Protein AF-A0A6J8B3C9-F1 (afdb_monomer_lite)

Radius of gyration: 23.81 Å; chains: 1; bounding box: 56×45×66 Å

Sequence (214 aa):
MGSLHLEITQFKLSAMRIQDMKTKLQYLLTSFDKENAKAQLKSTANQDLHNGSFGPKQIGNFEYFDQGNQKFLSTKLATFYVHLPTDSQAGPSTYTVPYVDPFSGVGLITSLCRRVQVSIGFHGVMCTDVKISKLLIEIEYLSEDEFTYAFMIDGTGRALMHPFLPNAAFVKSTEDPVLVAIGVFEREDNAKSFIDSMKRLSAVQFSFLLHCSS

pLDDT: mean 70.8, std 17.07, range [24.75, 91.31]

Structure (mmCIF, N/CA/C/O backbone):
data_AF-A0A6J8B3C9-F1
#
_entry.id   AF-A0A6J8B3C9-F1
#
loop_
_atom_site.group_PDB
_atom_site.id
_atom_site.type_symbol
_atom_site.label_atom_id
_atom_site.label_alt_id
_atom_site.label_comp_id
_atom_site.label_asym_id
_atom_site.label_entity_id
_atom_site.label_seq_id
_atom_site.pdbx_PDB_ins_code
_atom_site.Cartn_x
_atom_site.Cartn_y
_atom_site.Cartn_z
_atom_site.occupancy
_atom_site.B_iso_or_equiv
_atom_site.auth_seq_id
_atom_site.auth_comp_id
_atom_site.auth_asym_id
_atom_site.auth_atom_id
_atom_site.pdbx_PDB_model_num
ATOM 1 N N . MET A 1 1 ? -3.876 22.970 -29.237 1.00 33.03 1 MET A N 1
ATOM 2 C CA . MET A 1 1 ? -4.336 21.737 -28.562 1.00 33.03 1 MET A CA 1
ATOM 3 C C . MET A 1 1 ? -3.117 21.079 -27.940 1.00 33.03 1 MET A C 1
ATOM 5 O O . MET A 1 1 ? -2.266 20.592 -28.671 1.00 33.03 1 MET A O 1
ATOM 9 N N . GLY A 1 2 ? -2.952 21.235 -26.625 1.00 29.94 2 GLY A N 1
ATOM 10 C CA . GLY A 1 2 ? -1.761 20.804 -25.890 1.00 29.94 2 GLY A CA 1
ATOM 11 C C . GLY A 1 2 ? -1.799 19.312 -25.573 1.00 29.94 2 GLY A C 1
ATOM 12 O O . GLY A 1 2 ? -2.818 18.808 -25.111 1.00 29.94 2 GLY A O 1
ATOM 13 N N . SER A 1 3 ? -0.689 18.623 -25.834 1.00 25.00 3 SER A N 1
ATOM 14 C CA . SER A 1 3 ? -0.479 17.219 -25.479 1.00 25.00 3 SER A CA 1
ATOM 15 C C . SER A 1 3 ? 0.197 17.151 -24.112 1.00 25.00 3 SER A C 1
ATOM 17 O O . SER A 1 3 ? 1.303 17.661 -23.947 1.00 25.00 3 SER A O 1
ATOM 19 N N . LEU A 1 4 ? -0.459 16.518 -23.139 1.00 24.75 4 LEU A N 1
ATOM 20 C CA . LEU A 1 4 ? 0.134 16.169 -21.848 1.00 24.75 4 LEU A CA 1
ATOM 21 C C . LEU A 1 4 ? 1.216 15.099 -22.064 1.00 24.75 4 LEU A C 1
ATOM 23 O O . LEU A 1 4 ? 0.926 13.996 -22.524 1.00 24.75 4 LEU A O 1
ATOM 27 N N . HIS A 1 5 ? 2.467 15.440 -21.756 1.00 27.72 5 HIS A N 1
ATOM 28 C CA . HIS A 1 5 ? 3.574 14.494 -21.625 1.00 27.72 5 HIS A CA 1
ATOM 29 C C . HIS A 1 5 ? 3.741 14.186 -20.137 1.00 27.72 5 HIS A C 1
ATOM 31 O O . HIS A 1 5 ? 4.124 15.057 -19.359 1.00 27.72 5 HIS A O 1
ATOM 37 N N . LEU A 1 6 ? 3.389 12.962 -19.741 1.00 26.44 6 LEU A N 1
ATOM 38 C CA . LEU A 1 6 ? 3.631 12.446 -18.400 1.00 26.44 6 LEU A CA 1
ATOM 39 C C . LEU A 1 6 ? 4.894 11.580 -18.468 1.00 26.44 6 LEU A C 1
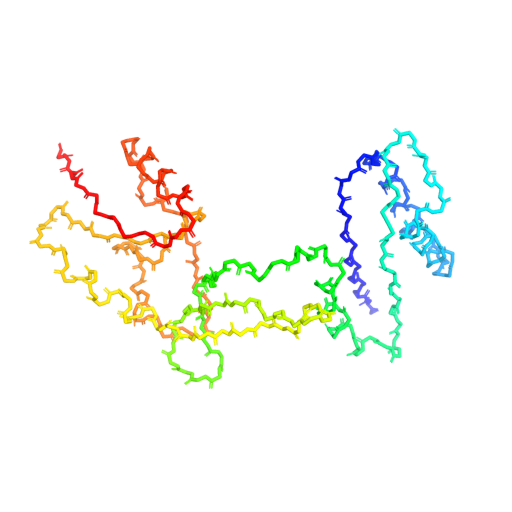ATOM 41 O O . LEU A 1 6 ? 4.860 10.470 -18.996 1.00 26.44 6 LEU A O 1
ATOM 45 N N . GLU A 1 7 ? 6.014 12.112 -17.988 1.00 30.02 7 GLU A N 1
ATOM 46 C CA . GLU A 1 7 ? 7.305 11.422 -17.942 1.00 30.02 7 GLU A CA 1
ATOM 47 C C . GLU A 1 7 ? 7.548 10.976 -16.491 1.00 30.02 7 GLU A C 1
ATOM 49 O O . GLU A 1 7 ? 7.826 11.791 -15.611 1.00 30.02 7 GLU A O 1
ATOM 54 N N . ILE A 1 8 ? 7.350 9.685 -16.203 1.00 30.16 8 ILE A N 1
ATOM 55 C CA . ILE A 1 8 ? 7.613 9.116 -14.874 1.00 30.16 8 ILE A CA 1
ATOM 56 C C . ILE A 1 8 ? 9.029 8.542 -14.883 1.00 30.16 8 ILE A C 1
ATOM 58 O O . ILE A 1 8 ? 9.256 7.416 -15.319 1.00 30.16 8 ILE A O 1
ATOM 62 N N . THR A 1 9 ? 9.975 9.320 -14.363 1.00 32.44 9 THR A N 1
ATOM 63 C CA . THR A 1 9 ? 11.358 8.893 -14.127 1.00 32.44 9 THR A CA 1
ATOM 64 C C . THR A 1 9 ? 11.554 8.724 -12.623 1.00 32.44 9 THR A C 1
ATOM 66 O O . THR A 1 9 ? 11.581 9.710 -11.890 1.00 32.44 9 THR A O 1
ATOM 69 N N . GLN A 1 10 ? 11.674 7.487 -12.132 1.00 41.91 10 GLN A N 1
ATOM 70 C CA . GLN A 1 10 ? 11.993 7.218 -10.724 1.00 41.91 10 GLN A CA 1
ATOM 71 C C . GLN A 1 10 ? 13.436 6.724 -10.593 1.00 41.91 10 GLN A C 1
ATOM 73 O O . GLN A 1 10 ? 13.801 5.641 -11.047 1.00 41.91 10 GLN A O 1
ATOM 78 N N . PHE A 1 11 ? 14.247 7.575 -9.965 1.00 34.91 11 PHE A N 1
ATOM 79 C CA . PHE A 1 11 ? 15.638 7.355 -9.593 1.00 34.91 11 PHE A CA 1
ATOM 80 C C . PHE A 1 11 ? 15.712 6.658 -8.231 1.00 34.91 11 PHE A C 1
ATOM 82 O O . PHE A 1 11 ? 15.167 7.151 -7.245 1.00 34.91 11 PHE A O 1
ATOM 89 N N . LYS A 1 12 ? 16.470 5.562 -8.138 1.00 34.47 12 LYS A N 1
ATOM 90 C CA . LYS A 1 12 ? 16.932 5.047 -6.846 1.00 34.47 12 LYS A CA 1
ATOM 91 C C . LYS A 1 12 ? 18.143 5.886 -6.428 1.00 34.47 12 LYS A C 1
ATOM 93 O O . LYS A 1 12 ? 19.197 5.829 -7.057 1.00 34.47 12 LYS A O 1
ATOM 98 N N . LEU A 1 13 ? 17.962 6.739 -5.420 1.00 34.19 13 LEU A N 1
ATOM 99 C CA . LEU A 1 13 ? 19.006 7.613 -4.886 1.00 34.19 13 LEU A CA 1
ATOM 100 C C . LEU A 1 13 ? 20.097 6.784 -4.195 1.00 34.19 13 LEU A C 1
ATOM 102 O O . LEU A 1 13 ? 19.985 6.423 -3.028 1.00 34.19 13 LEU A O 1
ATOM 106 N N . SER A 1 14 ? 21.192 6.557 -4.911 1.00 34.94 14 SER A N 1
ATOM 107 C CA . SER A 1 14 ? 22.514 6.369 -4.319 1.00 34.94 14 SER A CA 1
ATOM 108 C C . SER A 1 14 ? 23.501 7.315 -5.010 1.00 34.94 14 SER A C 1
ATOM 110 O O . SER A 1 14 ? 23.864 7.126 -6.164 1.00 34.94 14 SER A O 1
ATOM 112 N N . ALA A 1 15 ? 23.853 8.381 -4.285 1.00 39.28 15 ALA A N 1
ATOM 113 C CA . ALA A 1 15 ? 25.030 9.243 -4.443 1.00 39.28 15 ALA A CA 1
ATOM 114 C C . ALA A 1 15 ? 25.350 9.894 -5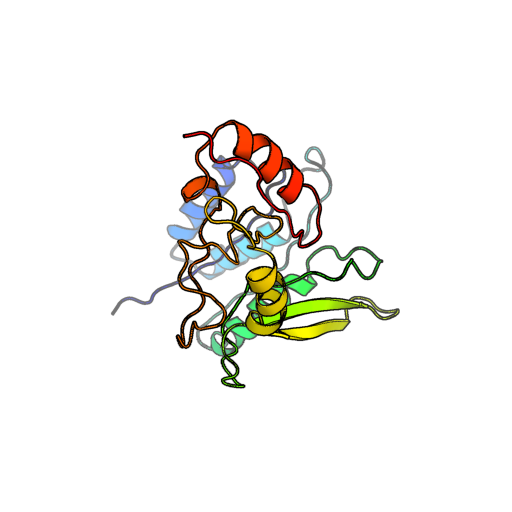.812 1.00 39.28 15 ALA A C 1
ATOM 116 O O . ALA A 1 15 ? 26.495 10.276 -6.037 1.00 39.28 15 ALA A O 1
ATOM 117 N N . MET A 1 16 ? 24.369 10.151 -6.684 1.00 40.94 16 MET A N 1
ATOM 118 C CA . MET A 1 16 ? 24.518 11.174 -7.736 1.00 40.94 16 MET A CA 1
ATOM 119 C C . MET A 1 16 ? 23.950 12.506 -7.230 1.00 40.94 16 MET A C 1
ATOM 121 O O . MET A 1 16 ? 22.795 12.564 -6.803 1.00 40.94 16 MET A O 1
ATOM 125 N N . ARG A 1 17 ? 24.765 13.575 -7.235 1.00 49.38 17 ARG A N 1
ATOM 126 C CA . ARG A 1 17 ? 24.380 14.921 -6.768 1.00 49.38 17 ARG A CA 1
ATOM 127 C C . ARG A 1 17 ? 23.041 15.325 -7.389 1.00 49.38 17 ARG A C 1
ATOM 129 O O . ARG A 1 17 ? 22.925 15.452 -8.604 1.00 49.38 17 ARG A O 1
ATOM 136 N N . ILE A 1 18 ? 22.061 15.612 -6.535 1.00 48.28 18 ILE A N 1
ATOM 137 C CA . ILE A 1 18 ? 20.728 16.134 -6.889 1.00 48.28 18 ILE A CA 1
ATOM 138 C C . ILE A 1 18 ? 20.825 17.333 -7.860 1.00 48.28 18 ILE A C 1
ATOM 140 O O . ILE A 1 18 ? 19.969 17.508 -8.726 1.00 48.28 18 ILE A O 1
ATOM 144 N N . GLN A 1 19 ? 21.917 18.101 -7.790 1.00 47.06 19 GLN A N 1
ATOM 145 C CA . GLN A 1 19 ? 22.203 19.236 -8.669 1.00 47.06 19 GLN A CA 1
ATOM 146 C C . GLN A 1 19 ? 22.536 18.851 -10.126 1.00 47.06 19 GLN A C 1
ATOM 148 O O . GLN A 1 19 ? 22.101 19.543 -11.047 1.00 47.06 19 GLN A O 1
ATOM 153 N N . ASP A 1 20 ? 23.234 17.734 -10.358 1.00 55.12 20 ASP A N 1
ATOM 154 C CA . ASP A 1 20 ? 23.547 17.247 -11.714 1.00 55.12 20 ASP A CA 1
ATOM 155 C C . ASP A 1 20 ? 22.309 16.653 -12.385 1.00 55.12 20 ASP A C 1
ATOM 157 O O . ASP A 1 20 ? 22.086 16.851 -13.579 1.00 55.12 20 ASP A O 1
ATOM 161 N N . MET A 1 21 ? 21.458 15.981 -11.602 1.00 56.28 21 MET A N 1
ATOM 162 C CA . MET A 1 21 ? 20.148 15.518 -12.063 1.00 56.28 21 MET A CA 1
ATOM 163 C C . MET A 1 21 ? 19.262 16.693 -12.468 1.00 56.28 21 MET A C 1
ATOM 165 O O . MET A 1 21 ? 18.698 16.676 -13.557 1.00 56.28 21 MET A O 1
ATOM 169 N N . LYS A 1 22 ? 19.185 17.738 -11.633 1.00 51.44 22 LYS A N 1
ATOM 170 C CA . LYS A 1 22 ? 18.382 18.935 -11.909 1.00 51.44 22 LYS A CA 1
ATOM 171 C C . LYS A 1 22 ? 18.844 19.645 -13.182 1.00 51.44 22 LYS A C 1
ATOM 173 O O . LYS A 1 22 ? 18.014 20.029 -13.995 1.00 51.44 22 LYS A O 1
ATOM 178 N N . THR A 1 23 ? 20.154 19.747 -13.395 1.00 56.75 23 THR A N 1
ATOM 179 C CA . THR A 1 23 ? 20.733 20.392 -14.585 1.00 56.75 23 THR A CA 1
ATOM 180 C C . THR A 1 23 ? 20.515 19.559 -15.854 1.00 56.75 23 THR A C 1
ATOM 182 O O . THR A 1 23 ? 20.163 20.112 -16.894 1.00 56.75 23 THR A O 1
ATOM 185 N N . LYS A 1 24 ? 20.634 18.224 -15.772 1.00 59.53 24 LYS A N 1
ATOM 186 C CA . LYS A 1 24 ? 20.325 17.317 -16.892 1.00 59.53 24 LYS A CA 1
ATOM 187 C C . LYS A 1 24 ? 18.833 17.282 -17.229 1.00 59.53 24 LYS A C 1
ATOM 189 O O . LYS A 1 24 ? 18.494 17.351 -18.403 1.00 59.53 24 LYS A O 1
ATOM 194 N N . LEU A 1 25 ? 17.945 17.251 -16.233 1.00 58.16 25 LEU A N 1
ATOM 195 C CA . LEU A 1 25 ? 16.495 17.368 -16.444 1.00 58.16 25 LEU A CA 1
ATOM 196 C C . LEU A 1 25 ? 16.129 18.715 -17.077 1.00 58.16 25 LEU A C 1
ATOM 198 O O . LEU A 1 25 ? 15.346 18.749 -18.018 1.00 58.16 25 LEU A O 1
ATOM 202 N N . GLN A 1 26 ? 16.746 19.814 -16.633 1.00 56.16 26 GLN A N 1
ATOM 203 C CA . GLN A 1 26 ? 16.534 21.133 -17.233 1.00 56.16 26 GLN A CA 1
ATOM 204 C C . GLN A 1 26 ? 16.991 21.176 -18.707 1.00 56.16 26 GLN A C 1
ATOM 206 O O . GLN A 1 26 ? 16.314 21.779 -19.537 1.00 56.16 26 GLN A O 1
ATOM 211 N N . TYR A 1 27 ? 18.103 20.513 -19.053 1.00 54.56 27 TYR A N 1
ATOM 212 C CA . TYR A 1 27 ? 18.607 20.395 -20.432 1.00 54.56 27 TYR A CA 1
ATOM 213 C C . TYR A 1 27 ? 17.702 19.520 -21.323 1.00 54.56 27 TYR A C 1
ATOM 215 O O . TYR A 1 27 ? 17.417 19.862 -22.471 1.00 54.56 27 TYR A O 1
ATOM 223 N N . LEU A 1 28 ? 17.180 18.419 -20.779 1.00 54.62 28 LEU A N 1
ATOM 224 C CA . LEU A 1 28 ? 16.224 17.545 -21.467 1.00 54.62 28 LEU A CA 1
ATOM 225 C C . LEU A 1 28 ? 14.880 18.246 -21.723 1.00 54.62 28 LEU A C 1
ATOM 227 O O . LEU A 1 28 ? 14.304 18.084 -22.791 1.00 54.62 28 LEU A O 1
ATOM 231 N N . LEU A 1 29 ? 14.426 19.095 -20.796 1.00 54.78 29 LEU A N 1
ATOM 232 C CA . LEU A 1 29 ? 13.204 19.898 -20.947 1.00 54.78 29 LEU A CA 1
ATOM 233 C C . LEU A 1 29 ? 13.345 21.061 -21.946 1.00 54.78 29 LEU A C 1
ATOM 235 O O . LEU A 1 29 ? 12.338 21.596 -22.403 1.00 54.78 29 LEU A O 1
ATOM 239 N N . THR A 1 30 ? 14.575 21.478 -22.267 1.00 55.59 30 THR A N 1
ATOM 240 C CA . THR A 1 30 ? 14.868 22.638 -23.135 1.00 55.59 30 THR A CA 1
ATOM 241 C C . THR A 1 30 ? 15.387 22.266 -24.524 1.00 55.59 30 THR A C 1
ATOM 243 O O . THR A 1 30 ? 15.429 23.125 -25.406 1.00 55.59 30 THR A O 1
ATOM 246 N N . SER A 1 31 ? 15.744 21.002 -24.761 1.00 51.41 31 SER A N 1
ATOM 247 C CA . SER A 1 31 ? 16.182 20.534 -26.075 1.00 51.41 31 SER A CA 1
ATOM 248 C C . SER A 1 31 ? 14.989 20.067 -26.916 1.00 51.41 31 SER A C 1
ATOM 250 O O . SER A 1 31 ? 14.290 19.114 -26.594 1.00 51.41 31 SER A O 1
ATOM 252 N N . PHE A 1 32 ? 14.770 20.731 -28.053 1.00 54.81 32 PHE A N 1
ATOM 253 C CA . PHE A 1 32 ? 13.785 20.355 -29.080 1.00 54.81 32 PHE A CA 1
ATOM 254 C C . PHE A 1 32 ? 14.123 19.038 -29.815 1.00 54.81 32 PHE A C 1
ATOM 256 O O . PHE A 1 32 ? 13.452 18.681 -30.783 1.00 54.81 32 PHE A O 1
ATOM 263 N N . ASP A 1 33 ? 15.149 18.309 -29.372 1.00 70.00 33 ASP A N 1
ATOM 264 C CA . ASP A 1 33 ? 15.666 17.117 -30.031 1.00 70.00 33 ASP A CA 1
ATOM 265 C C . ASP A 1 33 ? 15.400 15.863 -29.190 1.00 70.00 33 ASP A C 1
ATOM 267 O O . ASP A 1 33 ? 16.174 15.465 -28.313 1.00 70.00 33 ASP A O 1
ATOM 271 N N . LYS A 1 34 ? 14.259 15.237 -29.485 1.00 68.44 34 LYS A N 1
ATOM 272 C CA . LYS A 1 34 ? 13.787 14.016 -28.825 1.00 68.44 34 LYS A CA 1
ATOM 273 C C . LYS A 1 34 ? 14.772 12.850 -28.953 1.00 68.44 34 LYS A C 1
ATOM 275 O O . LYS A 1 34 ? 14.823 12.016 -28.050 1.00 68.44 34 LYS A O 1
ATOM 280 N N . GLU A 1 35 ? 15.556 12.784 -30.029 1.00 78.06 35 GLU A N 1
ATOM 281 C CA . GLU A 1 35 ? 16.509 11.689 -30.242 1.00 78.06 35 GLU A CA 1
ATOM 282 C C . GLU A 1 35 ? 17.748 11.851 -29.360 1.00 78.06 35 GLU A C 1
ATOM 284 O O . GLU A 1 35 ? 18.198 10.886 -28.735 1.00 78.06 35 GLU A O 1
ATOM 289 N N . ASN A 1 36 ? 18.240 13.082 -29.205 1.00 81.00 36 ASN A N 1
ATOM 290 C CA . ASN A 1 36 ? 19.319 13.374 -28.264 1.00 81.00 36 ASN A CA 1
ATOM 291 C C . ASN A 1 36 ? 18.891 13.134 -26.809 1.00 81.00 36 ASN A C 1
ATOM 293 O O . ASN A 1 36 ? 19.634 12.514 -26.043 1.00 81.00 36 ASN A O 1
ATOM 297 N N . ALA A 1 37 ? 17.673 13.536 -26.437 1.00 79.38 37 ALA A N 1
ATOM 298 C CA . ALA A 1 37 ? 17.125 13.268 -25.108 1.00 79.38 37 ALA A CA 1
ATOM 299 C C . ALA A 1 37 ? 17.022 11.760 -24.817 1.00 79.38 37 ALA A C 1
ATOM 301 O O . ALA A 1 37 ? 17.480 11.275 -23.778 1.00 79.38 37 ALA A O 1
ATOM 302 N N . LYS A 1 38 ? 16.503 10.989 -25.777 1.00 84.00 38 LYS A N 1
ATOM 303 C CA . LYS A 1 38 ? 16.411 9.525 -25.706 1.00 84.00 38 LYS A CA 1
ATOM 304 C C . LYS A 1 38 ? 17.781 8.866 -25.541 1.00 84.00 38 LYS A C 1
ATOM 306 O O . LYS A 1 38 ? 17.939 7.982 -24.697 1.00 84.00 38 LYS A O 1
ATOM 311 N N . ALA A 1 39 ? 18.781 9.300 -26.308 1.00 86.31 39 ALA A N 1
ATOM 312 C CA . ALA A 1 39 ? 20.144 8.785 -26.202 1.00 86.31 39 ALA A CA 1
ATOM 313 C C . ALA A 1 39 ? 20.759 9.067 -24.819 1.00 86.31 39 ALA A C 1
ATOM 315 O O . ALA A 1 39 ? 21.360 8.176 -24.212 1.00 86.31 39 ALA A O 1
ATOM 316 N N . GLN A 1 40 ? 20.553 10.272 -24.282 1.00 85.50 40 GLN A N 1
ATOM 317 C CA . GLN A 1 40 ? 21.042 10.656 -22.956 1.00 85.50 40 GLN A CA 1
ATOM 318 C C . GLN A 1 40 ? 20.378 9.863 -21.825 1.00 85.50 40 GLN A C 1
ATOM 320 O O . GLN A 1 40 ? 21.067 9.416 -20.904 1.00 85.50 40 GLN A O 1
ATOM 325 N N . LEU A 1 41 ? 19.062 9.648 -21.888 1.00 85.50 41 LEU A N 1
ATOM 326 C CA . LEU A 1 41 ? 18.334 8.852 -20.896 1.00 85.50 41 LEU A CA 1
ATOM 327 C C . LEU A 1 41 ? 18.760 7.382 -20.930 1.00 85.50 41 LEU A C 1
ATOM 329 O O . LEU A 1 41 ? 19.011 6.794 -19.877 1.00 85.50 41 LEU A O 1
ATOM 333 N N . LYS A 1 42 ? 18.947 6.810 -2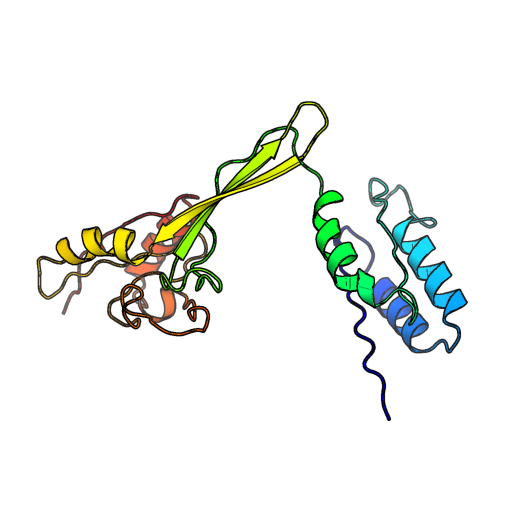2.125 1.00 89.44 42 LYS A N 1
ATOM 334 C CA . LYS A 1 42 ? 19.486 5.454 -22.286 1.00 89.44 42 LYS A CA 1
ATOM 335 C C . LYS A 1 42 ? 20.894 5.328 -21.697 1.00 89.44 42 LYS A C 1
ATOM 337 O O . LYS A 1 42 ? 21.166 4.385 -20.959 1.00 89.44 42 LYS A O 1
ATOM 342 N N . SER A 1 43 ? 21.767 6.298 -21.968 1.00 88.31 43 SER A N 1
ATOM 343 C CA . SER A 1 43 ? 23.125 6.317 -21.411 1.00 88.31 43 SER A CA 1
ATOM 344 C C . SER A 1 43 ? 23.134 6.492 -19.887 1.00 88.31 43 SER A C 1
ATOM 346 O O . SER A 1 43 ? 23.952 5.901 -19.181 1.00 88.31 43 SER A O 1
ATOM 348 N N . THR A 1 44 ? 22.169 7.250 -19.356 1.00 86.62 44 THR A N 1
ATOM 349 C CA . THR A 1 44 ? 21.979 7.423 -17.911 1.00 86.62 44 THR A CA 1
ATOM 350 C C . THR A 1 44 ? 21.506 6.130 -17.249 1.00 86.62 44 THR A C 1
ATOM 352 O O . THR A 1 44 ? 22.064 5.750 -16.222 1.00 86.62 44 THR A O 1
ATOM 355 N N . ALA A 1 45 ? 20.544 5.415 -17.843 1.00 87.06 45 ALA A N 1
ATOM 356 C CA . ALA A 1 45 ? 20.106 4.105 -17.356 1.00 87.06 45 ALA A CA 1
ATOM 357 C C . ALA A 1 45 ? 21.256 3.084 -17.360 1.00 87.06 45 ALA A C 1
ATOM 359 O O . ALA A 1 45 ? 21.428 2.335 -16.401 1.00 87.06 45 ALA A O 1
ATOM 360 N N . ASN A 1 46 ? 22.102 3.118 -18.389 1.00 88.19 46 ASN A N 1
ATOM 361 C CA . ASN A 1 46 ? 23.300 2.288 -18.459 1.00 88.19 46 ASN A CA 1
ATOM 362 C C . ASN A 1 46 ? 24.447 2.779 -17.572 1.00 88.19 46 ASN A C 1
ATOM 364 O O . ASN A 1 46 ? 25.463 2.097 -17.512 1.00 88.19 46 ASN A O 1
ATOM 368 N N . GLN A 1 47 ? 24.326 3.936 -16.912 1.00 86.94 47 GLN A N 1
ATOM 369 C CA . GLN A 1 47 ? 25.389 4.598 -16.153 1.00 86.94 47 GLN A CA 1
ATOM 370 C C . GLN A 1 47 ? 26.742 4.611 -16.894 1.00 86.94 47 GLN A C 1
ATOM 372 O O . GLN A 1 47 ? 27.777 4.269 -16.322 1.00 86.94 47 GLN A O 1
ATOM 377 N N . ASP A 1 48 ? 26.764 4.961 -18.182 1.00 87.25 48 ASP A N 1
ATOM 378 C CA . ASP A 1 48 ? 27.988 4.855 -19.004 1.00 87.25 48 ASP A CA 1
ATOM 379 C C . ASP A 1 48 ? 29.132 5.754 -18.508 1.00 87.25 48 ASP A C 1
ATOM 381 O O . ASP A 1 48 ? 30.302 5.466 -18.742 1.00 87.25 48 ASP A O 1
ATOM 385 N N . LEU A 1 49 ? 28.793 6.816 -17.774 1.00 85.94 49 LEU A N 1
ATOM 386 C CA . LEU A 1 49 ? 29.734 7.754 -17.157 1.00 85.94 49 LEU A CA 1
ATOM 387 C C . LEU A 1 49 ? 29.962 7.471 -15.661 1.00 85.94 49 LEU A C 1
ATOM 389 O O . LEU A 1 49 ? 30.338 8.373 -14.911 1.00 85.94 49 LEU A O 1
ATOM 393 N N . HIS A 1 50 ? 29.676 6.249 -15.200 1.00 85.44 50 HIS A N 1
ATOM 394 C CA . HIS A 1 50 ? 29.840 5.869 -13.797 1.00 85.44 50 HIS A CA 1
ATOM 395 C C . HIS A 1 50 ? 31.290 6.005 -13.337 1.00 85.44 50 HIS A C 1
ATOM 397 O O . HIS A 1 50 ? 32.213 5.518 -13.989 1.00 85.44 50 HIS A O 1
ATOM 403 N N . ASN A 1 51 ? 31.479 6.596 -12.159 1.00 85.31 51 ASN A N 1
ATOM 404 C CA . ASN A 1 51 ? 32.766 6.628 -11.482 1.00 85.31 51 ASN A CA 1
ATOM 405 C C . ASN A 1 51 ? 32.763 5.593 -10.347 1.00 85.31 51 ASN A C 1
ATOM 407 O O . ASN A 1 51 ? 31.984 5.697 -9.397 1.00 85.31 51 ASN A O 1
ATOM 411 N N . GLY A 1 52 ? 33.666 4.612 -10.442 1.00 80.75 52 GLY A N 1
ATOM 412 C CA . GLY A 1 52 ? 33.773 3.485 -9.509 1.00 80.75 52 GLY A CA 1
ATOM 413 C C . GLY A 1 52 ? 34.007 3.870 -8.043 1.00 80.75 52 GLY A C 1
ATOM 414 O O . GLY A 1 52 ? 33.729 3.064 -7.159 1.00 80.75 52 GLY A O 1
ATOM 415 N N . SER A 1 53 ? 34.439 5.102 -7.759 1.00 87.88 53 SER A N 1
ATOM 416 C CA . SER A 1 53 ? 34.605 5.611 -6.391 1.00 87.88 53 SER A CA 1
ATOM 417 C C . SER A 1 53 ? 33.285 5.823 -5.636 1.00 87.88 53 SER A C 1
ATOM 419 O O . SER A 1 53 ? 33.302 5.924 -4.413 1.00 87.88 53 SER A O 1
ATOM 421 N N . PHE A 1 54 ? 32.141 5.883 -6.328 1.00 79.38 54 PHE A N 1
ATOM 422 C CA . PHE A 1 54 ? 30.818 6.091 -5.711 1.00 79.38 54 PHE A CA 1
ATOM 423 C C . PHE A 1 54 ? 30.035 4.792 -5.479 1.00 79.38 54 PHE A C 1
ATOM 425 O O . PHE A 1 54 ? 28.841 4.828 -5.184 1.00 79.38 54 PHE A O 1
ATOM 432 N N . GLY A 1 55 ? 30.705 3.644 -5.594 1.00 84.31 55 GLY A N 1
ATOM 433 C CA . GLY A 1 55 ? 30.116 2.328 -5.380 1.00 84.31 55 GLY A CA 1
ATOM 434 C C . GLY A 1 55 ? 29.883 1.551 -6.678 1.00 84.31 55 GLY A C 1
ATOM 435 O O . GLY A 1 55 ? 30.361 1.943 -7.746 1.00 84.31 55 GLY A O 1
ATOM 436 N N . PRO A 1 56 ? 29.193 0.404 -6.598 1.00 82.62 56 PRO A N 1
ATOM 437 C CA . PRO A 1 56 ? 28.969 -0.458 -7.749 1.00 82.62 56 PRO A CA 1
ATOM 438 C C . PRO A 1 56 ? 28.002 0.177 -8.751 1.00 82.62 56 PRO A C 1
ATOM 440 O O . PRO A 1 56 ? 27.057 0.876 -8.383 1.00 82.62 56 PRO A O 1
ATOM 443 N N . LYS A 1 57 ? 28.227 -0.127 -10.030 1.00 82.88 57 LYS A N 1
ATOM 444 C CA . LYS A 1 57 ? 27.363 0.287 -11.136 1.00 82.88 57 LYS A CA 1
ATOM 445 C C . LYS A 1 57 ? 25.976 -0.351 -10.987 1.00 82.88 57 LYS A C 1
ATOM 447 O O . LYS A 1 57 ? 25.873 -1.570 -10.865 1.00 82.88 57 LYS A O 1
ATOM 452 N N . GLN A 1 58 ? 24.919 0.457 -11.025 1.00 79.56 58 GLN A N 1
ATOM 453 C CA . GLN A 1 58 ? 23.526 -0.001 -10.973 1.00 79.56 58 GLN A CA 1
ATOM 454 C C . GLN A 1 58 ? 22.865 0.228 -12.332 1.00 79.56 58 GLN A C 1
ATOM 456 O O . GLN A 1 58 ? 22.380 1.319 -12.623 1.00 79.56 58 GLN A O 1
ATOM 461 N N . ILE A 1 59 ? 22.871 -0.800 -13.180 1.00 82.38 59 ILE A N 1
ATOM 462 C CA . ILE A 1 59 ? 22.237 -0.731 -14.501 1.00 82.38 59 ILE A CA 1
ATOM 463 C C . ILE A 1 59 ? 20.715 -0.679 -14.335 1.00 82.38 59 ILE A C 1
ATOM 465 O O . ILE A 1 59 ? 20.123 -1.552 -13.701 1.00 82.38 59 ILE A O 1
ATOM 469 N N . GLY A 1 60 ? 20.092 0.351 -14.902 1.00 80.12 60 GLY A N 1
ATOM 470 C CA . GLY A 1 60 ? 18.645 0.477 -15.029 1.00 80.12 60 GLY A CA 1
ATOM 471 C C . GLY A 1 60 ? 18.128 -0.060 -16.365 1.00 80.12 60 GLY A C 1
ATOM 472 O O . GLY A 1 60 ? 18.898 -0.396 -17.261 1.00 80.12 60 GLY A O 1
ATOM 473 N N . ASN A 1 61 ? 16.804 -0.088 -16.515 1.00 83.44 61 ASN A N 1
ATOM 474 C CA . ASN A 1 61 ? 16.141 -0.425 -17.775 1.00 83.44 61 ASN A CA 1
ATOM 475 C C . ASN A 1 61 ? 15.506 0.834 -18.368 1.00 83.44 61 ASN A C 1
ATOM 477 O O . ASN A 1 61 ? 14.790 1.553 -17.673 1.00 83.44 61 ASN A O 1
ATOM 481 N N . PHE A 1 62 ? 15.785 1.102 -19.643 1.00 85.75 62 PHE A N 1
ATOM 482 C CA . PHE A 1 62 ? 15.228 2.233 -20.381 1.00 85.75 62 PHE A CA 1
ATOM 483 C C . PHE A 1 62 ? 14.228 1.736 -21.423 1.00 85.75 62 PHE A C 1
ATOM 485 O O . PHE A 1 62 ? 14.587 0.922 -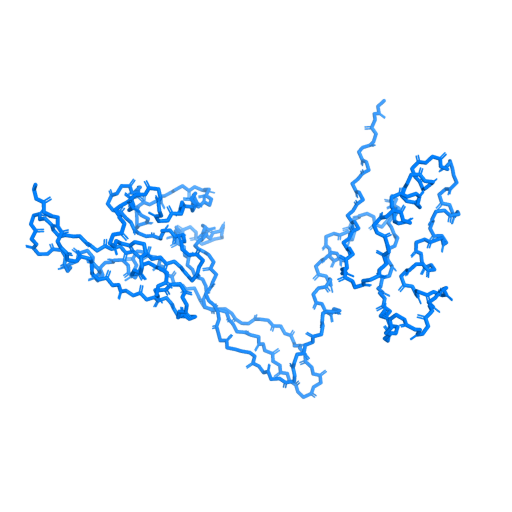22.273 1.00 85.75 62 PHE A O 1
ATOM 492 N N . GLU A 1 63 ? 13.014 2.283 -21.394 1.00 85.31 63 GLU A N 1
ATOM 493 C CA . GLU A 1 63 ? 11.959 2.012 -22.370 1.00 85.31 63 GLU A CA 1
ATOM 494 C C . GLU A 1 63 ? 11.457 3.344 -22.948 1.00 85.31 63 GLU A C 1
ATOM 496 O O . GLU A 1 63 ? 11.229 4.299 -22.207 1.00 85.31 63 GLU A O 1
ATOM 501 N N . TYR A 1 64 ? 11.290 3.418 -24.270 1.00 84.81 64 TYR A N 1
ATOM 502 C CA . TYR A 1 64 ? 10.823 4.620 -24.966 1.00 84.81 64 TYR A CA 1
ATOM 503 C C . TYR A 1 64 ? 9.421 4.412 -25.538 1.00 84.81 64 TYR A C 1
ATOM 505 O O . TYR A 1 64 ? 9.173 3.408 -26.213 1.00 84.81 64 TYR A O 1
ATOM 513 N N . PHE A 1 65 ? 8.541 5.394 -25.328 1.00 84.31 65 PHE A N 1
ATOM 514 C CA . PHE A 1 65 ? 7.177 5.377 -25.846 1.00 84.31 65 PHE A CA 1
ATOM 515 C C . PHE A 1 65 ? 6.931 6.490 -26.871 1.00 84.31 65 PHE A C 1
ATOM 517 O O . PHE A 1 65 ? 7.171 7.665 -26.599 1.00 84.31 65 PHE A O 1
ATOM 524 N N . ASP A 1 66 ? 6.413 6.111 -28.036 1.00 84.00 66 ASP A N 1
ATOM 525 C CA . ASP A 1 66 ? 5.884 6.971 -29.088 1.00 84.00 66 ASP A CA 1
ATOM 526 C C . ASP A 1 66 ? 4.374 6.735 -29.292 1.00 84.00 66 ASP A C 1
ATOM 528 O O . ASP A 1 66 ? 3.735 5.935 -28.605 1.00 84.00 66 ASP A O 1
ATOM 532 N N . GLN A 1 67 ? 3.775 7.437 -30.258 1.00 80.19 67 GLN A N 1
ATOM 533 C CA . GLN A 1 67 ? 2.347 7.299 -30.569 1.00 80.19 67 GLN A CA 1
ATOM 534 C C . GLN A 1 67 ? 1.954 5.877 -31.018 1.00 80.19 67 GLN A C 1
ATOM 536 O O . GLN A 1 67 ? 0.799 5.485 -30.859 1.00 80.19 67 GLN A O 1
ATOM 541 N N . GLY A 1 68 ? 2.885 5.090 -31.564 1.00 81.75 68 GLY A N 1
ATOM 542 C CA . GLY A 1 68 ? 2.631 3.734 -32.052 1.00 81.75 68 GLY A CA 1
ATOM 543 C C . GLY A 1 68 ? 2.615 2.676 -30.946 1.00 81.75 68 GLY A C 1
ATOM 544 O O . GLY A 1 68 ? 1.904 1.670 -31.061 1.00 81.75 68 GLY A O 1
ATOM 545 N N . ASN A 1 69 ? 3.358 2.897 -29.859 1.00 81.88 69 ASN A N 1
ATOM 546 C CA . ASN A 1 69 ? 3.501 1.936 -28.763 1.00 81.88 69 ASN A CA 1
ATOM 547 C C . ASN A 1 69 ? 2.912 2.411 -27.415 1.00 81.88 69 ASN A C 1
ATOM 549 O O . ASN A 1 69 ? 2.917 1.636 -26.458 1.00 81.88 69 ASN A O 1
ATOM 553 N N . GLN A 1 70 ? 2.329 3.614 -27.340 1.00 83.88 70 GLN A N 1
ATOM 554 C CA . GLN A 1 70 ? 1.696 4.156 -26.127 1.00 83.88 70 GLN A CA 1
ATOM 555 C C . GLN A 1 70 ? 0.639 3.219 -25.515 1.00 83.88 70 GLN A C 1
ATOM 557 O O . GLN A 1 70 ? 0.487 3.158 -24.297 1.00 83.88 70 GLN A O 1
ATOM 562 N N . LYS A 1 71 ? -0.048 2.421 -26.340 1.00 84.81 71 LYS A N 1
ATOM 563 C CA . LYS A 1 71 ? -1.005 1.392 -25.890 1.00 84.81 71 LYS A CA 1
ATOM 564 C C . LYS A 1 71 ? -0.397 0.319 -24.975 1.00 84.81 71 LYS A C 1
ATOM 566 O O . LYS A 1 71 ? -1.129 -0.329 -24.239 1.00 84.81 71 LYS A O 1
ATOM 571 N N . PHE A 1 72 ? 0.923 0.131 -25.012 1.00 85.44 72 PHE A N 1
ATOM 572 C CA . PHE A 1 72 ? 1.647 -0.828 -24.173 1.00 85.44 72 PHE A CA 1
ATOM 573 C C . PHE A 1 72 ? 2.207 -0.206 -22.890 1.00 85.44 72 PHE A C 1
ATOM 575 O O . PHE A 1 72 ? 2.842 -0.911 -22.104 1.00 85.44 72 PHE A O 1
ATOM 582 N N . LEU A 1 73 ? 1.988 1.095 -22.668 1.00 85.75 73 LEU A N 1
ATOM 583 C CA . LEU A 1 73 ? 2.536 1.821 -21.526 1.00 85.75 73 LEU A CA 1
ATOM 584 C C . LEU A 1 73 ? 2.155 1.165 -20.196 1.00 85.75 73 LEU A C 1
ATOM 586 O O . LEU A 1 73 ? 3.027 0.921 -19.369 1.00 85.75 73 LEU A O 1
ATOM 590 N N . SER A 1 74 ? 0.880 0.815 -20.005 1.00 81.31 74 SER A N 1
ATOM 591 C CA . SER A 1 74 ? 0.402 0.163 -18.778 1.00 81.31 74 SER A CA 1
ATOM 592 C C . SER A 1 74 ? 1.089 -1.181 -18.534 1.00 81.31 74 SER A C 1
ATOM 594 O O . SER A 1 74 ? 1.590 -1.431 -17.440 1.00 81.31 74 SER A O 1
ATOM 596 N N . THR A 1 75 ? 1.184 -2.025 -19.564 1.00 85.38 75 THR A N 1
ATOM 597 C CA . THR A 1 75 ? 1.853 -3.330 -19.485 1.00 85.38 75 THR A CA 1
ATOM 598 C C . THR A 1 75 ? 3.330 -3.178 -19.143 1.00 85.38 75 THR A C 1
ATOM 600 O O . THR A 1 75 ? 3.849 -3.906 -18.302 1.00 85.38 75 THR A O 1
ATOM 603 N N . LYS A 1 76 ? 4.018 -2.213 -19.755 1.00 85.44 76 LYS A N 1
ATOM 604 C CA . LYS A 1 76 ? 5.441 -1.978 -19.503 1.00 85.44 76 LYS A CA 1
ATOM 605 C C . LYS A 1 76 ? 5.700 -1.377 -18.123 1.00 85.44 76 LYS A C 1
ATOM 607 O O . LYS A 1 76 ? 6.618 -1.825 -17.441 1.00 85.44 76 LYS A O 1
ATOM 612 N N . LEU A 1 77 ? 4.859 -0.454 -17.659 1.00 84.25 77 LEU A N 1
ATOM 613 C CA . LEU A 1 77 ? 4.918 0.036 -16.279 1.00 84.25 77 LEU A CA 1
ATOM 614 C C . LEU A 1 77 ? 4.683 -1.097 -15.272 1.00 84.25 77 LEU A C 1
ATOM 616 O O . LEU A 1 77 ? 5.392 -1.175 -14.272 1.00 84.25 77 LEU A O 1
ATOM 620 N N . ALA A 1 78 ? 3.773 -2.030 -15.562 1.00 79.88 78 ALA A N 1
ATOM 621 C CA . ALA A 1 78 ? 3.541 -3.193 -14.706 1.00 79.88 78 ALA A CA 1
ATOM 622 C C . ALA A 1 78 ? 4.769 -4.122 -14.603 1.00 79.88 78 ALA A C 1
ATOM 624 O O . ALA A 1 78 ? 4.979 -4.746 -13.564 1.00 79.88 78 ALA A O 1
ATOM 625 N N . THR A 1 79 ? 5.626 -4.181 -15.632 1.00 80.19 79 THR A N 1
ATOM 626 C CA . THR A 1 79 ? 6.867 -4.983 -15.593 1.00 80.19 79 THR A CA 1
ATOM 627 C C . THR A 1 79 ? 7.984 -4.377 -14.744 1.00 80.19 79 THR A C 1
ATOM 629 O O . THR A 1 79 ? 8.967 -5.061 -14.473 1.00 80.19 79 THR A O 1
ATOM 632 N N . PHE A 1 80 ? 7.833 -3.141 -14.254 1.00 76.62 80 PHE A N 1
ATOM 633 C CA . PHE A 1 80 ? 8.825 -2.485 -13.397 1.00 76.62 80 PHE A CA 1
ATOM 634 C C . PHE A 1 80 ? 9.268 -3.364 -12.216 1.00 76.62 80 PHE A C 1
ATOM 636 O O . PHE A 1 80 ? 10.460 -3.474 -11.927 1.00 76.62 80 PHE A O 1
ATOM 643 N N . TYR A 1 81 ? 8.318 -4.048 -11.572 1.00 72.50 81 TYR A N 1
ATOM 644 C CA . TYR A 1 81 ? 8.581 -4.881 -10.397 1.00 72.50 81 TYR A CA 1
ATOM 645 C C . TYR A 1 81 ? 9.463 -6.107 -10.686 1.00 72.50 81 TYR A C 1
ATOM 647 O O . TYR A 1 81 ? 10.074 -6.630 -9.759 1.00 72.50 81 TYR A O 1
ATOM 655 N N . VAL A 1 82 ? 9.595 -6.530 -11.951 1.00 72.00 82 VAL A N 1
ATOM 656 C CA . VAL A 1 82 ? 10.483 -7.637 -12.367 1.00 72.00 82 VAL A CA 1
ATOM 657 C C . VAL A 1 82 ? 11.958 -7.259 -12.215 1.00 72.00 82 VAL A C 1
ATOM 659 O O . VAL A 1 82 ? 12.813 -8.120 -12.023 1.00 72.00 82 VAL A O 1
ATOM 662 N N . HIS A 1 83 ? 12.271 -5.967 -12.286 1.00 71.75 83 HIS A N 1
ATOM 663 C CA . HIS A 1 83 ? 13.641 -5.463 -12.217 1.00 71.75 83 HIS A CA 1
ATOM 664 C C . HIS A 1 83 ? 14.095 -5.128 -10.795 1.00 71.75 83 HIS A C 1
ATOM 666 O O . HIS A 1 83 ? 15.240 -4.718 -10.593 1.00 71.75 83 HIS A O 1
ATOM 672 N N . LEU A 1 84 ? 13.216 -5.278 -9.802 1.00 69.31 84 LEU A N 1
ATOM 673 C CA . LEU A 1 84 ? 13.590 -5.082 -8.412 1.00 69.31 84 LEU A CA 1
ATOM 674 C C . LEU A 1 84 ? 14.381 -6.300 -7.909 1.00 69.31 84 LEU A C 1
ATOM 676 O O . LEU A 1 84 ? 14.016 -7.438 -8.218 1.00 69.31 84 LEU A O 1
ATOM 680 N N . PRO A 1 85 ? 15.450 -6.086 -7.115 1.00 62.34 85 PRO A N 1
ATOM 681 C CA . PRO A 1 85 ? 16.176 -7.177 -6.480 1.00 62.34 85 PRO A CA 1
ATOM 682 C C . PRO A 1 85 ? 15.192 -8.055 -5.712 1.00 62.34 85 PRO A C 1
ATOM 684 O O . PRO A 1 85 ? 14.493 -7.585 -4.814 1.00 62.34 85 PRO A O 1
ATOM 687 N N . THR A 1 86 ? 15.104 -9.319 -6.106 1.00 61.41 86 THR A N 1
ATOM 688 C CA . THR A 1 86 ? 14.261 -10.296 -5.427 1.00 61.41 86 THR A CA 1
ATOM 689 C C . THR A 1 86 ? 15.181 -11.150 -4.572 1.00 61.41 86 THR A C 1
ATOM 691 O O . THR A 1 86 ? 16.042 -11.844 -5.109 1.00 61.41 86 THR A O 1
ATOM 694 N N . ASP A 1 87 ? 15.026 -11.085 -3.250 1.00 60.03 87 ASP A N 1
ATOM 695 C CA . ASP A 1 87 ? 15.688 -12.042 -2.364 1.00 60.03 87 ASP A CA 1
ATOM 696 C C . ASP A 1 87 ? 15.294 -13.467 -2.759 1.00 60.03 87 ASP A C 1
ATOM 698 O O . ASP A 1 87 ? 14.157 -13.723 -3.154 1.00 60.03 87 ASP A O 1
ATOM 702 N N . SER A 1 88 ? 16.225 -14.411 -2.631 1.00 56.12 88 SER A N 1
ATOM 703 C CA . SER A 1 88 ? 16.050 -15.815 -3.029 1.00 56.12 88 SER A CA 1
ATOM 704 C C . SER A 1 88 ? 14.987 -16.577 -2.225 1.00 56.12 88 SER A C 1
ATOM 706 O O . SER A 1 88 ? 14.763 -17.758 -2.483 1.00 56.12 88 SER A O 1
ATOM 708 N N . GLN A 1 89 ? 14.327 -15.920 -1.272 1.00 60.31 89 GLN A N 1
ATOM 709 C CA . GLN A 1 89 ? 13.320 -16.503 -0.402 1.00 60.31 89 GLN A CA 1
ATOM 710 C C . GLN A 1 89 ? 11.931 -15.948 -0.709 1.00 60.31 89 GLN A C 1
ATOM 712 O O . GLN A 1 89 ? 11.727 -14.733 -0.823 1.00 60.31 89 GLN A O 1
ATOM 717 N N . ALA A 1 90 ? 10.945 -16.850 -0.739 1.00 63.47 90 ALA A N 1
ATOM 718 C CA . ALA A 1 90 ? 9.538 -16.478 -0.728 1.00 63.47 90 ALA A CA 1
ATOM 719 C C . ALA A 1 90 ? 9.263 -15.686 0.558 1.00 63.47 90 ALA A C 1
ATOM 721 O O . ALA A 1 90 ? 9.180 -16.260 1.645 1.00 63.47 90 ALA A O 1
ATOM 722 N N . GLY A 1 91 ? 9.178 -14.360 0.418 1.00 67.56 91 GLY A N 1
ATOM 723 C CA . GLY A 1 91 ? 8.972 -13.439 1.539 1.00 67.56 91 GLY A CA 1
ATOM 724 C C . GLY A 1 91 ? 7.705 -13.760 2.347 1.00 67.56 91 GLY A C 1
ATOM 725 O O . GLY A 1 91 ? 6.855 -14.528 1.880 1.00 67.56 91 GLY A O 1
ATOM 726 N N . PRO A 1 92 ? 7.568 -13.180 3.551 1.00 78.38 92 PRO A N 1
ATOM 727 C CA . PRO A 1 92 ? 6.393 -13.394 4.386 1.00 78.38 92 PRO A CA 1
ATOM 728 C C . PRO A 1 92 ? 5.114 -12.969 3.655 1.00 78.38 92 PRO A C 1
ATOM 730 O O . PRO A 1 92 ? 5.136 -12.086 2.793 1.00 78.38 92 PRO A O 1
ATOM 733 N N . SER A 1 93 ? 3.992 -13.597 4.007 1.00 82.81 93 SER A N 1
ATOM 734 C CA . SER A 1 93 ? 2.686 -13.139 3.535 1.00 82.81 93 SER A CA 1
ATOM 735 C C . SER A 1 93 ? 2.413 -11.728 4.063 1.00 82.81 93 SER A C 1
ATOM 737 O O . SER A 1 93 ? 2.784 -11.404 5.189 1.00 82.81 93 SER A O 1
ATOM 739 N N . THR A 1 94 ? 1.785 -10.881 3.254 1.00 82.81 94 THR A N 1
ATOM 740 C CA . THR A 1 94 ? 1.476 -9.487 3.599 1.00 82.81 94 THR A CA 1
ATOM 741 C C . THR A 1 94 ? 0.011 -9.200 3.305 1.00 82.81 94 THR A C 1
ATOM 743 O O . THR A 1 94 ? -0.519 -9.674 2.302 1.00 82.81 94 THR A O 1
ATOM 746 N N . TYR A 1 95 ? -0.634 -8.429 4.175 1.00 84.06 95 TYR A N 1
ATOM 747 C CA . TYR A 1 95 ? -1.990 -7.941 3.948 1.00 84.06 95 TYR A CA 1
ATOM 748 C C . TYR A 1 95 ? -1.962 -6.685 3.082 1.00 84.06 95 TYR A C 1
ATOM 750 O O . TYR A 1 95 ? -1.131 -5.797 3.291 1.00 84.06 95 TYR A O 1
ATOM 758 N N . THR A 1 96 ? -2.878 -6.587 2.124 1.00 83.69 96 THR A N 1
ATOM 759 C CA . THR A 1 96 ? -3.126 -5.318 1.443 1.00 83.69 96 THR A CA 1
ATOM 760 C C . THR A 1 96 ? -3.802 -4.343 2.398 1.00 83.69 96 THR A C 1
ATOM 762 O O . THR A 1 96 ? -4.466 -4.729 3.365 1.00 83.69 96 THR A O 1
ATOM 765 N N . VAL A 1 97 ? -3.707 -3.057 2.076 1.00 81.19 97 VAL A N 1
ATOM 766 C CA . VAL A 1 97 ? -4.670 -2.100 2.622 1.00 81.19 97 VAL A CA 1
ATOM 767 C C . VAL A 1 97 ? -6.092 -2.528 2.256 1.00 81.19 97 VAL A C 1
ATOM 769 O O . VAL A 1 97 ? -6.261 -3.171 1.214 1.00 81.19 97 VAL A O 1
ATOM 772 N N . PRO A 1 98 ? -7.105 -2.210 3.077 1.00 82.25 98 PRO A N 1
ATOM 773 C CA . PRO A 1 98 ? -8.476 -2.467 2.685 1.00 82.25 98 PRO A CA 1
ATOM 774 C C . PRO A 1 98 ? -8.839 -1.707 1.411 1.00 82.25 98 PRO A C 1
ATOM 776 O O . PRO A 1 98 ? -8.491 -0.534 1.273 1.00 82.25 98 PRO A O 1
ATOM 779 N N . TYR A 1 99 ? -9.550 -2.371 0.509 1.00 83.50 99 TYR A N 1
ATOM 780 C CA . TYR A 1 99 ? -10.037 -1.807 -0.746 1.00 83.50 99 TYR A CA 1
ATOM 781 C C . TYR A 1 99 ? -11.399 -2.405 -1.094 1.00 83.50 99 TYR A C 1
ATOM 783 O O . TYR A 1 99 ? -11.798 -3.440 -0.545 1.00 83.50 99 TYR A O 1
ATOM 791 N N . VAL A 1 100 ? -12.139 -1.735 -1.973 1.00 83.88 100 VAL A N 1
ATOM 792 C CA . VAL A 1 100 ? -13.415 -2.261 -2.469 1.00 83.88 100 VAL A CA 1
ATOM 793 C C . VAL A 1 100 ? -13.125 -3.159 -3.659 1.00 83.88 100 VAL A C 1
ATOM 795 O O . VAL A 1 100 ? -12.540 -2.704 -4.637 1.00 83.88 100 VAL A O 1
ATOM 798 N N . ASP A 1 101 ? -13.530 -4.430 -3.595 1.00 82.38 101 ASP A N 1
ATOM 799 C CA . ASP A 1 101 ? -13.365 -5.329 -4.740 1.00 82.38 101 ASP A CA 1
ATOM 800 C C . ASP A 1 101 ? -14.266 -4.869 -5.903 1.00 82.38 101 ASP A C 1
ATOM 802 O O . ASP A 1 101 ? -15.499 -4.937 -5.785 1.00 82.38 101 ASP A O 1
ATOM 806 N N . PRO A 1 102 ? -13.686 -4.427 -7.036 1.00 74.06 102 PRO A N 1
ATOM 807 C CA . PRO A 1 102 ? -14.459 -3.894 -8.149 1.00 74.06 102 PRO A CA 1
ATOM 808 C C . PRO A 1 102 ? -15.246 -4.966 -8.919 1.00 74.06 102 PRO A C 1
ATOM 810 O O . PRO A 1 102 ? -16.097 -4.611 -9.734 1.00 74.06 102 PRO A O 1
ATOM 813 N N . PHE A 1 103 ? -14.988 -6.261 -8.697 1.00 78.19 103 PHE A N 1
ATOM 814 C CA . PHE A 1 103 ? -15.571 -7.342 -9.502 1.00 78.19 103 PHE A CA 1
ATOM 815 C C . PHE A 1 103 ? -16.674 -8.129 -8.797 1.00 78.19 103 PHE A C 1
ATOM 817 O O . PHE A 1 103 ? -17.610 -8.592 -9.446 1.00 78.19 103 PHE A O 1
ATOM 824 N N . SER A 1 104 ? -16.572 -8.314 -7.485 1.00 77.94 104 SER A N 1
ATOM 825 C CA . SER A 1 104 ? -17.452 -9.233 -6.751 1.00 77.94 104 SER A CA 1
ATOM 826 C C . SER A 1 104 ? -18.630 -8.559 -6.052 1.00 77.94 104 SER A C 1
ATOM 828 O O . SER A 1 104 ? -19.585 -9.239 -5.672 1.00 77.94 104 SER A O 1
ATOM 830 N N . GLY A 1 105 ? -18.561 -7.242 -5.823 1.00 75.56 105 GLY A N 1
ATOM 831 C CA . GLY A 1 105 ? -19.579 -6.507 -5.072 1.00 75.56 105 GLY A CA 1
ATOM 832 C C . GLY A 1 105 ? -19.716 -6.936 -3.603 1.00 75.56 105 GLY A C 1
ATOM 833 O O . GLY A 1 105 ? -20.708 -6.585 -2.966 1.00 75.56 105 GLY A O 1
ATOM 834 N N . VAL A 1 106 ? -18.754 -7.683 -3.034 1.00 77.56 106 VAL A N 1
ATOM 835 C CA . VAL A 1 106 ? -18.804 -8.086 -1.612 1.00 77.56 106 VAL A CA 1
ATOM 836 C C . VAL A 1 106 ? -18.458 -6.967 -0.625 1.00 77.56 106 VAL A C 1
ATOM 838 O O . VAL A 1 106 ? -18.589 -7.180 0.583 1.00 77.56 106 VAL A O 1
ATOM 841 N N . GLY A 1 107 ? -18.087 -5.784 -1.118 1.00 77.75 107 GLY A N 1
ATOM 842 C CA . GLY A 1 107 ? -17.732 -4.622 -0.307 1.00 77.75 107 GLY A CA 1
ATOM 843 C C . GLY A 1 107 ? -16.249 -4.605 0.054 1.00 77.75 107 GLY A C 1
ATOM 844 O O . GLY A 1 107 ? -15.407 -5.030 -0.736 1.00 77.75 107 GLY A O 1
ATOM 845 N N . LEU A 1 108 ? -15.932 -4.087 1.241 1.00 80.88 108 LEU A N 1
ATOM 846 C CA . LEU A 1 108 ? -14.555 -3.865 1.669 1.00 80.88 108 LEU A CA 1
ATOM 847 C C . LEU A 1 108 ? -13.828 -5.168 2.047 1.00 80.88 108 LEU A C 1
ATOM 849 O O . LEU A 1 108 ? -14.263 -5.917 2.933 1.00 80.88 108 LEU A O 1
ATOM 853 N N . ILE A 1 109 ? -12.680 -5.404 1.412 1.00 85.69 109 ILE A N 1
ATOM 854 C CA . ILE A 1 109 ? -11.823 -6.574 1.632 1.00 85.69 109 ILE A CA 1
ATOM 855 C C . ILE A 1 109 ? -10.372 -6.168 1.900 1.00 85.69 109 ILE A C 1
ATOM 857 O O . ILE A 1 109 ? -9.934 -5.083 1.535 1.00 85.69 109 ILE A O 1
ATOM 861 N N . THR A 1 110 ? -9.614 -7.063 2.525 1.00 86.12 110 THR A N 1
ATOM 862 C CA . THR A 1 110 ? -8.145 -7.068 2.508 1.00 86.12 110 THR A CA 1
ATOM 863 C C . THR A 1 110 ? -7.681 -8.405 1.948 1.00 86.12 110 THR A C 1
ATOM 865 O O . THR A 1 110 ? -8.300 -9.436 2.211 1.00 86.12 110 THR A O 1
ATOM 868 N N . SER A 1 111 ? -6.601 -8.410 1.176 1.00 89.19 111 SER A N 1
ATOM 869 C CA . SER A 1 111 ? -6.061 -9.627 0.581 1.00 89.19 111 SER A CA 1
ATOM 870 C C . SER A 1 111 ? -4.781 -10.035 1.300 1.00 89.19 111 SER A C 1
ATOM 872 O O . SER A 1 111 ? -3.848 -9.242 1.431 1.00 89.19 111 SER A O 1
ATOM 874 N N . LEU A 1 112 ? -4.707 -11.290 1.741 1.00 88.75 112 LEU A N 1
ATOM 875 C CA . LEU A 1 112 ? -3.468 -11.893 2.217 1.00 88.75 112 LEU A CA 1
ATOM 876 C C . LEU A 1 112 ? -2.689 -12.408 1.010 1.00 88.75 112 LEU A C 1
ATOM 878 O O . LEU A 1 112 ? -3.057 -13.416 0.406 1.00 88.75 112 LEU A O 1
ATOM 882 N N . CYS A 1 113 ? -1.611 -11.715 0.668 1.00 88.19 113 CYS A N 1
ATOM 883 C CA . CYS A 1 113 ? -0.823 -11.973 -0.525 1.00 88.19 113 CYS A CA 1
ATOM 884 C C . CYS A 1 113 ? 0.541 -12.571 -0.189 1.00 88.19 113 CYS A C 1
ATOM 886 O O . CYS A 1 113 ? 1.215 -12.158 0.756 1.00 88.19 113 CYS A O 1
ATOM 888 N N . ARG A 1 114 ? 0.985 -13.518 -1.014 1.00 86.19 114 ARG A N 1
ATOM 889 C CA . ARG A 1 114 ? 2.310 -14.124 -0.931 1.00 86.19 114 ARG A CA 1
ATOM 890 C C . ARG A 1 114 ? 2.942 -14.226 -2.310 1.00 86.19 114 ARG A C 1
ATOM 892 O O . ARG A 1 114 ? 2.300 -14.604 -3.288 1.00 86.19 114 ARG A O 1
ATOM 899 N N . ARG A 1 115 ? 4.239 -13.924 -2.376 1.00 82.50 115 ARG A N 1
ATOM 900 C CA . ARG A 1 115 ? 5.039 -14.127 -3.588 1.00 82.50 115 ARG A CA 1
ATOM 901 C C . ARG A 1 115 ? 5.220 -15.620 -3.853 1.00 82.50 115 ARG A C 1
ATOM 903 O O . ARG A 1 115 ? 5.617 -16.367 -2.959 1.00 82.50 115 ARG A O 1
ATOM 910 N N . VAL A 1 116 ? 4.972 -16.022 -5.092 1.00 82.69 116 VAL A N 1
ATOM 911 C CA . VAL A 1 116 ? 5.224 -17.367 -5.599 1.00 82.69 116 VAL A CA 1
ATOM 912 C C . VAL A 1 116 ? 6.565 -17.352 -6.314 1.00 82.69 116 VAL A C 1
ATOM 914 O O . VAL A 1 116 ? 6.762 -16.628 -7.293 1.00 82.69 116 VAL A O 1
ATOM 917 N N . GLN A 1 117 ? 7.489 -18.156 -5.809 1.00 76.56 117 GLN A N 1
ATOM 918 C CA . GLN A 1 117 ? 8.816 -18.329 -6.375 1.00 76.56 117 GLN A CA 1
ATOM 919 C C . GLN A 1 117 ? 9.005 -19.799 -6.734 1.00 76.56 117 GLN A C 1
ATOM 921 O O . GLN A 1 117 ? 8.729 -20.681 -5.923 1.00 76.56 117 GLN A O 1
ATOM 926 N N . VAL A 1 118 ? 9.461 -20.049 -7.957 1.00 75.06 118 VAL A N 1
ATOM 927 C CA . VAL A 1 118 ? 9.883 -21.374 -8.432 1.00 75.06 118 VAL A CA 1
ATOM 928 C C . VAL A 1 118 ? 11.393 -21.354 -8.664 1.00 75.06 118 VAL A C 1
ATOM 930 O O . VAL A 1 118 ? 12.020 -20.300 -8.576 1.00 75.06 118 VAL A O 1
ATOM 933 N N . SER A 1 119 ? 12.003 -22.505 -8.945 1.00 68.69 119 SER A N 1
ATOM 934 C CA . SER A 1 119 ? 13.464 -22.671 -9.072 1.00 68.69 119 SER A CA 1
ATOM 935 C C . SER A 1 119 ? 14.160 -21.674 -10.015 1.00 68.69 119 SER A C 1
ATOM 937 O O . SER A 1 119 ? 15.351 -21.426 -9.856 1.00 68.69 119 SER A O 1
ATOM 939 N N . ILE A 1 120 ? 13.425 -21.077 -10.958 1.00 65.75 120 ILE A N 1
ATOM 940 C CA . ILE A 1 120 ? 13.918 -20.093 -11.935 1.00 65.75 120 ILE A CA 1
ATOM 941 C C . ILE A 1 120 ? 13.646 -18.621 -11.561 1.00 65.75 120 ILE A C 1
ATOM 943 O O . ILE A 1 120 ? 13.942 -17.735 -12.357 1.00 65.75 120 ILE A O 1
ATOM 947 N N . GLY A 1 121 ? 13.094 -18.338 -10.374 1.00 71.44 121 GLY A N 1
ATOM 948 C CA . GLY A 1 121 ? 12.837 -16.976 -9.887 1.00 71.44 121 GLY A CA 1
ATOM 949 C C . GLY A 1 121 ? 11.367 -16.675 -9.572 1.00 71.44 121 GLY A C 1
ATOM 950 O O . GLY A 1 121 ? 10.550 -17.576 -9.362 1.00 71.44 121 GLY A O 1
ATOM 951 N N . PHE A 1 122 ? 11.044 -15.381 -9.479 1.00 76.06 122 PHE A N 1
ATOM 952 C CA . PHE A 1 122 ? 9.692 -14.887 -9.202 1.00 76.06 122 PHE A CA 1
ATOM 953 C C . PHE A 1 122 ? 8.724 -15.284 -10.324 1.00 76.06 122 PHE A C 1
ATOM 955 O O . PHE A 1 122 ? 8.962 -14.977 -11.489 1.00 76.06 122 PHE A O 1
ATOM 962 N N . HIS A 1 123 ? 7.628 -15.953 -9.964 1.00 80.06 123 HIS A N 1
ATOM 963 C CA . HIS A 1 123 ? 6.598 -16.386 -10.909 1.00 80.06 123 HIS A CA 1
ATOM 964 C C . HIS A 1 123 ? 5.363 -15.484 -10.875 1.00 80.06 123 HIS A C 1
ATOM 966 O O . HIS A 1 123 ? 4.750 -15.227 -11.906 1.00 80.06 123 HIS A O 1
ATOM 972 N N . GLY A 1 124 ? 4.994 -15.002 -9.687 1.00 81.25 124 GLY A N 1
ATOM 973 C CA . GLY A 1 124 ? 3.803 -14.183 -9.501 1.00 81.25 124 GLY A CA 1
ATOM 974 C C . GLY A 1 124 ? 3.439 -13.994 -8.034 1.00 81.25 124 GLY A C 1
ATOM 975 O O . GLY A 1 124 ? 4.238 -14.254 -7.132 1.00 81.25 124 GLY A O 1
ATOM 976 N N . VAL A 1 125 ? 2.210 -13.547 -7.788 1.00 86.19 125 VAL A N 1
ATOM 977 C CA . VAL A 1 125 ? 1.651 -13.354 -6.445 1.00 86.19 125 VAL A CA 1
ATOM 978 C C . VAL A 1 125 ? 0.349 -14.136 -6.347 1.00 86.19 125 VAL A C 1
ATOM 980 O O . VAL A 1 125 ? -0.490 -14.055 -7.238 1.00 86.19 125 VAL A O 1
ATOM 983 N N . MET A 1 126 ? 0.192 -14.895 -5.266 1.00 89.81 126 MET A N 1
ATOM 984 C CA . MET A 1 126 ? -1.067 -15.532 -4.895 1.00 89.81 126 MET A CA 1
ATOM 985 C C . MET A 1 126 ? -1.684 -14.734 -3.751 1.00 89.81 126 MET A C 1
ATOM 987 O O . MET A 1 126 ? -0.991 -14.442 -2.777 1.00 89.81 126 MET A O 1
ATOM 991 N N . CYS A 1 127 ? -2.968 -14.408 -3.858 1.00 91.31 127 CYS A N 1
ATOM 992 C CA . CYS A 1 127 ? -3.708 -13.688 -2.830 1.00 91.31 127 CYS A CA 1
ATOM 993 C C . CYS A 1 127 ? -4.987 -14.444 -2.468 1.00 91.31 127 CYS A C 1
ATOM 995 O O . CYS A 1 127 ? -5.585 -15.094 -3.324 1.00 91.31 127 CYS A O 1
ATOM 997 N N . THR A 1 128 ? -5.395 -14.353 -1.204 1.00 91.12 128 THR A N 1
ATOM 998 C CA . THR A 1 128 ? -6.728 -14.767 -0.754 1.00 91.12 128 THR A CA 1
ATOM 999 C C . THR A 1 128 ? -7.420 -13.594 -0.084 1.00 91.12 128 THR A C 1
ATOM 1001 O O . THR A 1 128 ? -6.813 -12.907 0.740 1.00 91.12 128 THR A O 1
ATOM 1004 N N . ASP A 1 129 ? -8.685 -13.379 -0.420 1.00 89.94 129 ASP A N 1
ATOM 1005 C CA . ASP A 1 129 ? -9.439 -12.229 0.066 1.00 89.94 129 ASP A CA 1
ATOM 1006 C C . ASP A 1 129 ? -10.139 -12.536 1.385 1.00 89.94 129 ASP A C 1
ATOM 1008 O O . ASP A 1 129 ? -10.706 -13.613 1.589 1.00 89.94 129 ASP A O 1
ATOM 1012 N N . VAL A 1 130 ? -10.112 -11.560 2.286 1.00 87.44 130 VAL A N 1
ATOM 1013 C CA . VAL A 1 130 ? -10.757 -11.600 3.592 1.00 87.44 130 VAL A CA 1
ATOM 1014 C C . VAL A 1 130 ? -11.669 -10.389 3.708 1.00 87.44 130 VAL A C 1
ATOM 1016 O O . VAL A 1 130 ? -11.246 -9.244 3.542 1.00 87.44 130 VAL A O 1
ATOM 1019 N N . LYS A 1 131 ? -12.944 -10.634 4.014 1.00 85.38 131 LYS A N 1
ATOM 1020 C CA . LYS A 1 131 ? -13.905 -9.555 4.257 1.00 85.38 131 LYS A CA 1
ATOM 1021 C C . LYS A 1 131 ? -13.555 -8.838 5.551 1.00 85.38 131 LYS A C 1
ATOM 1023 O O . LYS A 1 131 ? -13.476 -9.483 6.596 1.00 85.38 131 LYS A O 1
ATOM 1028 N N . ILE A 1 132 ? -13.453 -7.512 5.499 1.00 80.56 132 ILE A N 1
ATOM 1029 C CA . ILE A 1 132 ? -13.202 -6.709 6.701 1.00 80.56 132 ILE A CA 1
ATOM 1030 C C . ILE A 1 132 ? -14.327 -6.910 7.719 1.00 80.56 132 ILE A C 1
ATOM 1032 O O . ILE A 1 132 ? -14.048 -7.158 8.884 1.00 80.56 132 ILE A O 1
ATOM 1036 N N . SER A 1 133 ? -15.588 -6.963 7.281 1.00 78.25 133 SER A N 1
ATOM 1037 C CA . SER A 1 133 ? -16.725 -7.241 8.172 1.00 78.25 133 SER A CA 1
ATOM 1038 C C . SER A 1 133 ? -16.589 -8.545 8.966 1.00 78.25 133 SER A C 1
ATOM 1040 O O . SER A 1 133 ? -17.028 -8.610 10.107 1.00 78.25 133 SER A O 1
ATOM 1042 N N . LYS A 1 134 ? -15.950 -9.579 8.403 1.00 80.75 134 LYS A N 1
ATOM 1043 C CA . LYS A 1 134 ? -15.702 -10.836 9.121 1.00 80.75 134 LYS A CA 1
ATOM 1044 C C . LYS A 1 134 ? -14.616 -10.701 10.183 1.00 80.75 134 LYS A C 1
ATOM 1046 O O . LYS A 1 134 ? -14.743 -11.340 11.215 1.00 80.75 134 LYS A O 1
ATOM 1051 N N . LEU A 1 135 ? -13.604 -9.867 9.946 1.00 78.25 135 LEU A N 1
ATOM 1052 C CA . LEU A 1 135 ? -12.573 -9.564 10.940 1.00 78.25 135 LEU A CA 1
ATOM 1053 C C . LEU A 1 135 ? -13.110 -8.680 12.072 1.00 78.25 135 LEU A C 1
ATOM 1055 O O . LEU A 1 135 ? -12.702 -8.850 13.213 1.00 78.25 135 LEU A O 1
ATOM 1059 N N . LEU A 1 136 ? -14.010 -7.740 11.764 1.00 75.62 136 LEU A N 1
ATOM 1060 C CA . LEU A 1 136 ? -14.497 -6.762 12.742 1.00 75.62 136 LEU A CA 1
ATOM 1061 C C . LEU A 1 136 ? -15.620 -7.288 13.639 1.00 75.62 136 LEU A C 1
ATOM 1063 O O . LEU A 1 136 ? -15.695 -6.873 14.790 1.00 75.62 136 LEU A O 1
ATOM 1067 N N . ILE A 1 137 ? -16.446 -8.224 13.154 1.00 72.88 137 ILE A N 1
ATOM 1068 C CA . ILE A 1 137 ? -17.544 -8.812 13.941 1.00 72.88 137 ILE A CA 1
ATOM 1069 C C . ILE A 1 137 ? -17.048 -9.355 15.285 1.00 72.88 137 ILE A C 1
ATOM 1071 O O . ILE A 1 137 ? -17.696 -9.138 16.298 1.00 72.88 137 ILE A O 1
ATOM 1075 N N . GLU A 1 138 ? -15.893 -10.021 15.323 1.00 67.69 138 GLU A N 1
ATOM 1076 C CA . GLU A 1 138 ? -15.350 -10.575 16.572 1.00 67.69 138 GLU A CA 1
ATOM 1077 C C . GLU A 1 138 ? -14.897 -9.485 17.555 1.00 67.69 138 GLU A C 1
ATOM 1079 O O . GLU A 1 138 ? -14.949 -9.689 18.763 1.00 67.69 138 GLU A O 1
ATOM 1084 N N . ILE A 1 139 ? -14.497 -8.316 17.049 1.00 68.69 139 ILE A N 1
ATOM 1085 C CA . ILE A 1 139 ? -13.998 -7.191 17.848 1.00 68.69 139 ILE A CA 1
ATOM 1086 C C . ILE A 1 139 ? -15.149 -6.388 18.450 1.00 68.69 139 ILE A C 1
ATOM 1088 O O . ILE A 1 139 ? -15.060 -5.954 19.595 1.00 68.69 139 ILE A O 1
ATOM 1092 N N . GLU A 1 140 ? -16.228 -6.193 17.690 1.00 65.88 140 GLU A N 1
ATOM 1093 C CA . GLU A 1 140 ? -17.422 -5.476 18.158 1.00 65.88 140 GLU A CA 1
ATOM 1094 C C . GLU A 1 140 ? -18.059 -6.151 19.383 1.00 65.88 140 GLU A C 1
ATOM 1096 O O . GLU A 1 140 ? -18.676 -5.475 20.200 1.00 65.88 140 GLU A O 1
ATOM 1101 N N . TYR A 1 141 ? -17.862 -7.462 19.564 1.00 61.47 141 TYR A N 1
ATOM 1102 C CA . TYR A 1 141 ? -18.335 -8.186 20.747 1.00 61.47 141 TYR A CA 1
ATOM 1103 C C . TYR A 1 141 ? -17.488 -7.978 22.008 1.00 61.47 141 TYR A C 1
ATOM 1105 O O . TYR A 1 141 ? -17.924 -8.375 23.083 1.00 61.47 141 TYR A O 1
ATOM 1113 N N . LEU A 1 142 ? -16.295 -7.386 21.906 1.00 63.84 142 LEU A N 1
ATOM 1114 C CA . LEU A 1 142 ? -15.365 -7.261 23.034 1.00 63.84 142 LEU A CA 1
ATOM 1115 C C . LEU A 1 142 ? -15.479 -5.920 23.779 1.00 63.84 142 LEU A C 1
ATOM 1117 O O . LEU A 1 142 ? -14.875 -5.759 24.838 1.00 63.84 142 LEU A O 1
ATOM 1121 N N . SER A 1 143 ? -16.224 -4.947 23.250 1.00 59.12 143 SER A N 1
ATOM 1122 C CA . SER A 1 143 ? -16.530 -3.699 23.960 1.00 59.12 143 SER A CA 1
ATOM 1123 C C . SER A 1 143 ? -17.658 -3.939 24.966 1.00 59.12 143 SER A C 1
ATOM 1125 O O . SER A 1 143 ? -18.829 -3.736 24.650 1.00 59.12 143 SER A O 1
ATOM 1127 N N . GLU A 1 144 ? -17.302 -4.434 26.151 1.00 57.50 144 GLU A N 1
ATOM 1128 C CA . GLU A 1 144 ? -18.260 -4.786 27.210 1.00 57.50 144 GLU A CA 1
ATOM 1129 C C . GLU A 1 144 ? -18.626 -3.611 28.140 1.00 57.50 144 GLU A C 1
ATOM 1131 O O . GLU A 1 144 ? -19.615 -3.719 28.861 1.00 57.50 144 GLU A O 1
ATOM 1136 N N . ASP A 1 145 ? -17.886 -2.490 28.125 1.00 64.50 145 ASP A N 1
ATOM 1137 C CA . ASP A 1 145 ? -18.048 -1.400 29.107 1.00 64.50 145 ASP A CA 1
ATOM 1138 C C . ASP A 1 145 ? -18.104 0.007 28.471 1.00 64.50 145 ASP A C 1
ATOM 1140 O O . ASP A 1 145 ? -17.426 0.263 27.472 1.00 64.50 145 ASP A O 1
ATOM 1144 N N . GLU A 1 146 ? -18.868 0.940 29.066 1.00 66.75 146 GLU A N 1
ATOM 1145 C CA . GLU A 1 146 ? -19.222 2.266 28.494 1.00 66.75 146 GLU A CA 1
ATOM 1146 C C . GLU A 1 146 ? -18.015 3.171 28.188 1.00 66.75 146 GLU A C 1
ATOM 1148 O O . GLU A 1 146 ? -18.103 4.074 27.355 1.00 66.75 146 GLU A O 1
ATOM 1153 N N . PHE A 1 147 ? -16.874 2.922 28.833 1.00 70.19 147 PHE A N 1
ATOM 1154 C CA . PHE A 1 147 ? -15.652 3.724 28.696 1.00 70.19 147 PHE A CA 1
ATOM 1155 C C . PHE A 1 147 ? -14.520 2.986 27.983 1.00 70.19 147 PHE A C 1
ATOM 1157 O O . PHE A 1 147 ? -13.376 3.449 27.979 1.00 70.19 147 PHE A O 1
ATOM 1164 N N . THR A 1 148 ? -14.817 1.826 27.401 1.00 74.06 148 THR A N 1
ATOM 1165 C CA . THR A 1 148 ? -13.833 0.999 26.708 1.00 74.06 148 THR A CA 1
ATOM 1166 C C . THR A 1 148 ? -14.279 0.733 25.287 1.00 74.06 148 THR A C 1
ATOM 1168 O O . THR A 1 148 ? -15.435 0.422 25.014 1.00 74.06 148 THR A O 1
ATOM 1171 N N . TYR A 1 149 ? -13.343 0.844 24.356 1.00 78.12 149 TYR A N 1
ATOM 1172 C CA . TYR A 1 149 ? -13.594 0.493 22.973 1.00 78.12 149 TYR A CA 1
ATOM 1173 C C . TYR A 1 149 ? -12.364 -0.190 22.392 1.00 78.12 149 TYR A C 1
ATOM 1175 O O . TYR A 1 149 ? -11.234 -0.033 22.862 1.00 78.12 149 TYR A O 1
ATOM 1183 N N . ALA A 1 150 ? -12.602 -0.975 21.353 1.00 78.75 150 ALA A N 1
ATOM 1184 C CA . ALA A 1 150 ? -11.551 -1.599 20.579 1.00 78.75 150 ALA A CA 1
ATOM 1185 C C . ALA A 1 150 ? -11.367 -0.847 19.260 1.00 78.75 150 ALA A C 1
ATOM 1187 O O . ALA A 1 150 ? -12.308 -0.288 18.691 1.00 78.75 150 ALA A O 1
ATOM 1188 N N . PHE A 1 151 ? -10.139 -0.851 18.761 1.00 80.38 151 PHE A N 1
ATOM 1189 C CA . PHE A 1 151 ? -9.810 -0.322 17.449 1.00 80.38 151 PHE A CA 1
ATOM 1190 C C . PHE A 1 151 ? -8.756 -1.206 16.790 1.00 80.38 151 PHE A C 1
ATOM 1192 O O . PHE A 1 151 ? -8.067 -1.992 17.440 1.00 80.38 151 PHE A O 1
ATOM 1199 N N . MET A 1 152 ? -8.633 -1.078 15.474 1.00 80.69 152 MET A N 1
ATOM 1200 C CA . MET A 1 152 ? -7.670 -1.838 14.685 1.00 80.69 152 MET A CA 1
ATOM 1201 C C . MET A 1 152 ? -6.828 -0.876 13.866 1.00 80.69 152 MET A C 1
ATOM 1203 O O . MET A 1 152 ? -7.372 0.029 13.232 1.00 80.69 152 MET A O 1
ATOM 1207 N N . ILE A 1 153 ? -5.514 -1.097 13.842 1.00 81.94 153 ILE A N 1
ATOM 1208 C CA . ILE A 1 153 ? -4.584 -0.361 12.984 1.00 81.94 153 ILE A CA 1
ATOM 1209 C C . ILE A 1 153 ? -3.758 -1.312 12.125 1.00 81.94 153 ILE A C 1
ATOM 1211 O O . ILE A 1 153 ? -3.511 -2.457 12.502 1.00 81.94 153 ILE A O 1
ATOM 1215 N N . ASP A 1 154 ? -3.300 -0.825 10.976 1.00 77.88 154 ASP A N 1
ATOM 1216 C CA . ASP A 1 154 ? -2.253 -1.504 10.218 1.00 77.88 154 ASP A CA 1
ATOM 1217 C C . ASP A 1 154 ? -0.848 -1.193 10.773 1.00 77.88 154 ASP A C 1
ATOM 1219 O O . ASP A 1 154 ? -0.662 -0.306 11.610 1.00 77.88 154 ASP A O 1
ATOM 1223 N N . GLY A 1 155 ? 0.174 -1.886 10.257 1.00 76.44 155 GLY A N 1
ATOM 1224 C CA . GLY A 1 155 ? 1.575 -1.673 10.653 1.00 76.44 155 GLY A CA 1
ATOM 1225 C C . GLY A 1 155 ? 2.130 -0.272 10.341 1.00 76.44 155 GLY A C 1
ATOM 1226 O O . GLY A 1 155 ? 3.224 0.070 10.777 1.00 76.44 155 GLY A O 1
ATOM 1227 N N . THR A 1 156 ? 1.390 0.566 9.607 1.00 80.19 156 THR A N 1
ATOM 1228 C CA . THR A 1 156 ? 1.745 1.974 9.355 1.00 80.19 156 THR A CA 1
ATOM 1229 C C . THR A 1 156 ? 1.054 2.938 10.324 1.00 80.19 156 THR A C 1
ATOM 1231 O O . THR A 1 156 ? 1.404 4.117 10.382 1.00 80.19 156 THR A O 1
ATOM 1234 N N . GLY A 1 157 ? 0.102 2.450 11.126 1.00 83.31 157 GLY A N 1
ATOM 1235 C CA . GLY A 1 157 ? -0.683 3.247 12.061 1.00 83.31 157 GLY A CA 1
ATOM 1236 C C . GLY A 1 157 ? -1.947 3.855 11.472 1.00 83.31 157 GLY A C 1
ATOM 1237 O O . GLY A 1 157 ? -2.454 4.831 12.026 1.00 83.31 157 GLY A O 1
ATOM 1238 N N . ARG A 1 158 ? -2.450 3.335 10.353 1.00 84.56 158 ARG A N 1
ATOM 1239 C CA . ARG A 1 158 ? -3.749 3.741 9.807 1.00 84.56 158 ARG A CA 1
ATOM 1240 C C . ARG A 1 158 ? -4.851 2.928 10.468 1.00 84.56 158 ARG A C 1
ATOM 1242 O O . ARG A 1 158 ? -4.726 1.712 10.571 1.00 84.56 158 ARG A O 1
ATOM 1249 N N . ALA A 1 159 ? -5.908 3.596 10.909 1.00 82.81 159 ALA A N 1
ATOM 1250 C CA . ALA A 1 159 ? -7.062 2.974 11.533 1.00 82.81 159 ALA A CA 1
ATOM 1251 C C . ALA A 1 159 ? -7.910 2.235 10.486 1.00 82.81 159 ALA A C 1
ATOM 1253 O O . ALA A 1 159 ? -8.341 2.819 9.493 1.00 82.81 159 ALA A O 1
ATOM 1254 N N . LEU A 1 160 ? -8.123 0.941 10.726 1.00 78.19 160 LEU A N 1
ATOM 1255 C CA . LEU A 1 160 ? -8.987 0.046 9.950 1.00 78.19 160 LEU A CA 1
ATOM 1256 C C . LEU A 1 160 ? -10.386 -0.057 10.578 1.00 78.19 160 LEU A C 1
ATOM 1258 O O . LEU A 1 160 ? -11.377 -0.214 9.872 1.00 78.19 160 LEU A O 1
ATOM 1262 N N . MET A 1 161 ? -10.457 0.065 11.905 1.00 79.25 161 MET A N 1
ATOM 1263 C CA . MET A 1 161 ? -11.684 0.159 12.694 1.00 79.25 161 MET A CA 1
ATOM 1264 C C . MET A 1 161 ? -11.457 1.167 13.812 1.00 79.25 161 MET A C 1
ATOM 1266 O O . MET A 1 161 ? -10.427 1.113 14.480 1.00 79.25 161 MET A O 1
ATOM 1270 N N . HIS A 1 162 ? -12.419 2.063 14.011 1.00 80.44 162 HIS A N 1
ATOM 1271 C CA . HIS A 1 162 ? -12.446 3.021 15.110 1.00 80.44 162 HIS A CA 1
ATOM 1272 C C . HIS A 1 162 ? -13.898 3.475 15.340 1.00 80.44 162 HIS A C 1
ATOM 1274 O O . HIS A 1 162 ? -14.597 3.650 14.341 1.00 80.44 162 HIS A O 1
ATOM 1280 N N . PRO A 1 163 ? -14.360 3.745 16.576 1.00 78.81 163 PRO A N 1
ATOM 1281 C CA . PRO A 1 163 ? -15.716 4.262 16.819 1.00 78.81 163 PRO A CA 1
ATOM 1282 C C . PRO A 1 163 ? -16.051 5.554 16.055 1.00 78.81 163 PRO A C 1
ATOM 1284 O O . PRO A 1 163 ? -17.194 5.790 15.681 1.00 78.81 163 PRO A O 1
ATOM 1287 N N . PHE A 1 164 ? -15.037 6.387 15.803 1.00 79.38 164 PHE A N 1
ATOM 1288 C CA . PHE A 1 164 ? -15.159 7.630 15.022 1.00 79.38 164 PHE A CA 1
ATOM 1289 C C . PHE A 1 164 ? -14.959 7.459 13.511 1.00 79.38 164 PHE A C 1
ATOM 1291 O O . PHE A 1 164 ? -15.037 8.442 12.773 1.00 79.38 164 PHE A O 1
ATOM 1298 N N . LEU A 1 165 ? -14.687 6.243 13.035 1.00 77.25 165 LEU A N 1
ATOM 1299 C CA . LEU A 1 165 ? -14.730 5.942 11.611 1.00 77.25 165 LEU A CA 1
ATOM 1300 C C . LEU A 1 165 ? -16.131 5.444 11.239 1.00 77.25 165 LEU A C 1
ATOM 1302 O O . LEU A 1 165 ? -16.760 4.733 12.024 1.00 77.25 165 LEU A O 1
ATOM 1306 N N . PRO A 1 166 ? -16.618 5.751 10.023 1.00 73.00 166 PRO A N 1
ATOM 1307 C CA . PRO A 1 166 ? -17.745 5.024 9.461 1.00 73.00 166 PRO A CA 1
ATOM 1308 C C . PRO A 1 166 ? -17.425 3.535 9.532 1.00 73.00 1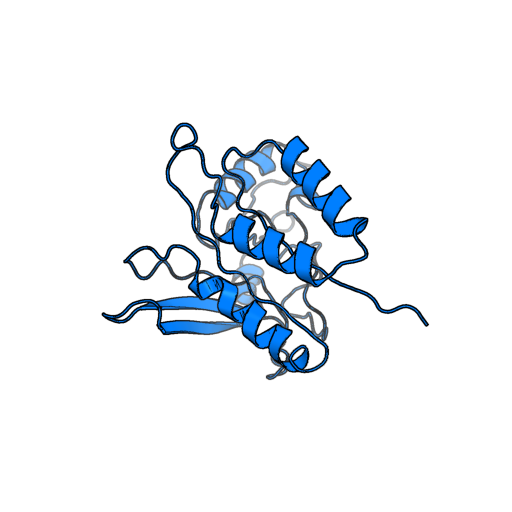66 PRO A C 1
ATOM 1310 O O . PRO A 1 166 ? -16.348 3.116 9.100 1.00 73.00 166 PRO A O 1
ATOM 1313 N N . ASN A 1 167 ? -18.327 2.747 10.111 1.00 65.69 167 ASN A N 1
ATOM 1314 C CA . ASN A 1 167 ? -18.047 1.342 10.342 1.00 65.69 167 ASN A CA 1
ATOM 1315 C C . ASN A 1 167 ? -17.739 0.648 9.004 1.00 65.69 167 ASN A C 1
ATOM 1317 O O . ASN A 1 167 ? -18.601 0.530 8.128 1.00 65.69 167 ASN A O 1
ATOM 1321 N N . ALA A 1 168 ? -16.491 0.194 8.871 1.00 62.03 168 ALA A N 1
ATOM 1322 C CA . ALA A 1 168 ? -15.945 -0.424 7.672 1.00 62.03 168 ALA A CA 1
ATOM 1323 C C . ALA A 1 168 ? -16.701 -1.703 7.265 1.00 62.03 168 ALA A C 1
ATOM 1325 O O . ALA A 1 168 ? -16.712 -2.054 6.086 1.00 62.03 168 ALA A O 1
ATOM 1326 N N . ALA A 1 169 ? -17.401 -2.363 8.199 1.00 56.59 169 ALA A N 1
ATOM 1327 C CA . ALA A 1 169 ? -18.294 -3.484 7.910 1.00 56.59 169 ALA A CA 1
ATOM 1328 C C . ALA A 1 169 ? -19.545 -3.079 7.107 1.00 56.59 169 ALA A C 1
ATOM 1330 O O . ALA A 1 169 ? -20.144 -3.924 6.439 1.00 56.59 169 ALA A O 1
ATOM 1331 N N . PHE A 1 170 ? -19.927 -1.799 7.145 1.00 58.00 170 PHE A N 1
ATOM 1332 C CA . PHE A 1 170 ? -21.116 -1.252 6.486 1.00 58.00 170 PHE A CA 1
ATOM 1333 C C . PHE A 1 170 ? -20.793 -0.266 5.358 1.00 58.00 170 PHE A C 1
ATOM 1335 O O . PHE A 1 170 ? -21.715 0.287 4.750 1.00 58.00 170 PHE A O 1
ATOM 1342 N N . VAL A 1 171 ? -19.511 -0.062 5.037 1.00 62.72 171 VAL A N 1
ATOM 1343 C CA . VAL A 1 171 ? -19.102 0.736 3.879 1.00 62.72 171 VAL A CA 1
ATOM 1344 C C . VAL A 1 171 ? -19.519 -0.006 2.607 1.00 62.72 171 VAL A C 1
ATOM 1346 O O . VAL A 1 171 ? -18.883 -0.959 2.167 1.00 62.72 171 VAL A O 1
ATOM 1349 N N . LYS A 1 172 ? -20.641 0.439 2.034 1.00 56.44 172 LYS A N 1
ATOM 1350 C CA . LYS A 1 172 ? -21.150 0.023 0.718 1.00 56.44 172 LYS A CA 1
ATOM 1351 C C . LYS A 1 172 ? -20.660 0.941 -0.410 1.00 56.44 172 LYS A C 1
ATOM 1353 O O . LYS A 1 172 ? -21.220 0.884 -1.503 1.00 56.44 172 LYS A O 1
ATOM 1358 N N . SER A 1 173 ? -19.703 1.840 -0.147 1.00 59.50 173 SER A N 1
ATOM 1359 C CA . SER A 1 173 ? -19.209 2.740 -1.191 1.00 59.50 173 SER A CA 1
ATOM 1360 C C . SER A 1 173 ? -18.538 1.939 -2.298 1.00 59.50 173 SER A C 1
ATOM 1362 O O . SER A 1 173 ? -17.896 0.921 -2.061 1.00 59.50 173 SER A O 1
ATOM 1364 N N . THR A 1 174 ? -18.675 2.435 -3.521 1.00 60.69 174 THR A N 1
ATOM 1365 C CA . THR A 1 174 ? -17.924 1.979 -4.698 1.00 60.69 174 THR A CA 1
ATOM 1366 C C . THR A 1 174 ? -16.503 2.547 -4.729 1.00 60.69 174 THR A C 1
ATOM 1368 O O . THR A 1 174 ? -15.807 2.414 -5.728 1.00 60.69 174 THR A O 1
ATOM 1371 N N . GLU A 1 175 ? -16.105 3.240 -3.665 1.00 65.69 175 GLU A N 1
ATOM 1372 C CA . GLU A 1 175 ? -14.855 3.978 -3.543 1.00 65.69 175 GLU A CA 1
ATOM 1373 C C . GLU A 1 175 ? -14.030 3.388 -2.408 1.00 65.69 175 GLU A C 1
ATOM 1375 O O . GLU A 1 175 ? -14.585 2.999 -1.373 1.00 65.69 175 GLU A O 1
ATOM 1380 N N . ASP A 1 176 ? -12.716 3.349 -2.616 1.00 68.31 176 ASP A N 1
ATOM 1381 C CA . ASP A 1 176 ? -11.755 2.887 -1.624 1.00 68.31 176 ASP A CA 1
ATOM 1382 C C . ASP A 1 176 ? -11.848 3.702 -0.324 1.00 68.31 176 ASP A C 1
ATOM 1384 O O . ASP A 1 176 ? -12.105 4.911 -0.349 1.00 68.31 176 ASP A O 1
ATOM 1388 N N . PRO A 1 177 ? -11.631 3.062 0.837 1.00 71.69 177 PRO A N 1
ATOM 1389 C CA . PRO A 1 177 ? -11.790 3.725 2.117 1.00 71.69 177 PRO A CA 1
ATOM 1390 C C . PRO A 1 177 ? -10.711 4.790 2.322 1.00 71.69 177 PRO A C 1
ATOM 1392 O O . PRO A 1 177 ? -9.524 4.583 2.052 1.00 71.69 177 PRO A O 1
ATOM 1395 N N . VAL A 1 178 ? -11.110 5.919 2.905 1.00 70.12 178 VAL A N 1
ATOM 1396 C CA . VAL A 1 178 ? -10.157 6.916 3.397 1.00 70.12 178 VAL A CA 1
ATOM 1397 C C . VAL A 1 178 ? -9.486 6.366 4.653 1.00 70.12 178 VAL A C 1
ATOM 1399 O O . VAL A 1 178 ? -10.095 6.282 5.718 1.00 70.12 178 VAL A O 1
ATOM 1402 N N . LEU A 1 179 ? -8.214 5.993 4.528 1.00 76.62 179 LEU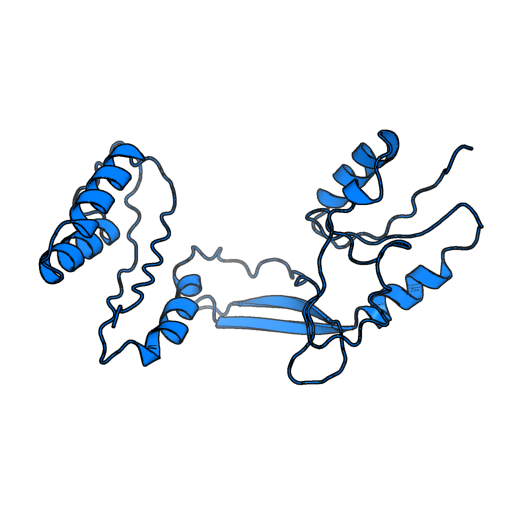 A N 1
ATOM 1403 C CA . LEU A 1 179 ? -7.419 5.500 5.648 1.00 76.62 179 LEU A CA 1
ATOM 1404 C C . LEU A 1 179 ? -6.867 6.675 6.458 1.00 76.62 179 LEU A C 1
ATOM 1406 O O . LEU A 1 179 ? -6.029 7.441 5.978 1.00 76.62 179 LEU A O 1
ATOM 1410 N N . VAL A 1 180 ? -7.318 6.801 7.703 1.00 84.06 180 VAL A N 1
ATOM 1411 C CA . VAL A 1 180 ? -6.925 7.884 8.614 1.00 84.06 180 VAL A CA 1
ATOM 1412 C C . VAL A 1 180 ? -5.883 7.373 9.603 1.00 84.06 180 VAL A C 1
ATOM 1414 O O . VAL A 1 180 ? -5.989 6.257 10.102 1.00 84.06 180 VAL A O 1
ATOM 1417 N N . ALA A 1 181 ? -4.860 8.172 9.904 1.00 86.62 181 ALA A N 1
ATOM 1418 C CA . ALA A 1 181 ? -3.887 7.823 10.936 1.00 86.62 181 ALA A CA 1
ATOM 1419 C C . ALA A 1 181 ? -4.550 7.789 12.323 1.00 86.62 181 ALA A C 1
ATOM 1421 O O . ALA A 1 181 ? -5.272 8.716 12.686 1.00 86.62 181 ALA A O 1
ATOM 1422 N N . ILE A 1 182 ? -4.248 6.769 13.129 1.00 87.19 182 ILE A N 1
ATOM 1423 C CA . ILE A 1 182 ? -4.855 6.586 14.457 1.00 87.19 182 ILE A CA 1
ATOM 1424 C C . ILE A 1 182 ? -4.623 7.778 15.393 1.00 87.19 182 ILE A C 1
ATOM 1426 O O . ILE A 1 182 ? -5.500 8.113 16.174 1.00 87.19 182 ILE A O 1
ATOM 1430 N N . GLY A 1 183 ? -3.501 8.493 15.249 1.00 85.81 183 GLY A N 1
ATOM 1431 C CA . GLY A 1 183 ? -3.194 9.681 16.056 1.00 85.81 183 GLY A CA 1
ATOM 1432 C C . GLY A 1 183 ? -4.131 10.877 15.832 1.00 85.81 183 GLY A C 1
ATOM 1433 O O . GLY A 1 183 ? -4.054 11.861 16.561 1.00 85.81 183 GLY A O 1
ATOM 1434 N N . VAL A 1 184 ? -5.006 10.827 14.820 1.00 86.94 184 VAL A N 1
ATOM 1435 C CA . VAL A 1 184 ? -6.082 11.818 14.648 1.00 86.94 184 VAL A CA 1
ATOM 1436 C C . VAL A 1 184 ? -7.183 11.611 15.689 1.00 86.94 184 VAL A C 1
ATOM 1438 O O . VAL A 1 184 ? -7.754 12.601 16.165 1.00 86.94 184 VAL A O 1
ATOM 1441 N N . PHE A 1 185 ? -7.450 10.347 16.025 1.00 87.06 185 PHE A N 1
ATOM 1442 C CA . PHE A 1 185 ? -8.449 9.919 16.997 1.00 87.06 185 PHE A CA 1
ATOM 1443 C C . PHE A 1 185 ? -7.843 9.853 18.403 1.00 87.06 185 PHE A C 1
ATOM 1445 O O . PHE A 1 185 ? -8.318 10.538 19.303 1.00 87.06 185 PHE A O 1
ATOM 1452 N N . GLU A 1 186 ? -6.706 9.170 18.536 1.00 86.25 186 GLU A N 1
ATOM 1453 C CA . GLU A 1 186 ? -6.005 8.969 19.802 1.00 86.25 186 GLU A CA 1
ATOM 1454 C C . GLU A 1 186 ? -4.898 9.999 19.990 1.00 86.25 186 GLU A C 1
ATOM 1456 O O . GLU A 1 186 ? -3.781 9.857 19.482 1.00 86.25 186 GLU A O 1
ATOM 1461 N N . ARG A 1 187 ? -5.231 11.077 20.704 1.00 83.69 187 ARG A N 1
ATOM 1462 C CA . ARG A 1 187 ? -4.336 12.229 20.902 1.00 83.69 187 ARG A CA 1
ATOM 1463 C C . ARG A 1 187 ? -3.585 12.207 22.224 1.00 83.69 187 ARG A C 1
ATOM 1465 O O . ARG A 1 187 ? -2.595 12.927 22.348 1.00 83.69 187 ARG A O 1
ATOM 1472 N N . GLU A 1 188 ? -4.041 11.389 23.166 1.00 82.69 188 GLU A N 1
ATOM 1473 C CA . GLU A 1 188 ? -3.444 11.275 24.489 1.00 82.69 188 GLU A CA 1
ATOM 1474 C C . GLU A 1 188 ? -1.994 10.776 24.413 1.00 82.69 188 GLU A C 1
ATOM 1476 O O . GLU A 1 188 ? -1.636 9.889 23.628 1.00 82.69 188 GLU A O 1
ATOM 1481 N N . ASP A 1 189 ? -1.126 11.357 25.242 1.00 80.19 189 ASP A N 1
ATOM 1482 C CA . ASP A 1 189 ? 0.308 11.057 25.206 1.00 80.19 189 ASP A CA 1
ATOM 1483 C C . ASP A 1 189 ? 0.619 9.633 25.689 1.00 80.19 189 ASP A C 1
ATOM 1485 O O . ASP A 1 189 ? 1.575 9.008 25.216 1.00 80.19 189 ASP A O 1
ATOM 1489 N N . ASN A 1 190 ? -0.220 9.078 26.569 1.00 77.62 190 ASN A N 1
ATOM 1490 C CA . ASN A 1 190 ? -0.117 7.686 27.009 1.00 77.62 190 ASN A CA 1
ATOM 1491 C C . ASN A 1 190 ? -0.370 6.698 25.847 1.00 77.62 190 ASN A C 1
ATOM 1493 O O . ASN A 1 190 ? 0.351 5.703 25.720 1.00 77.62 190 ASN A O 1
ATOM 1497 N N . ALA A 1 191 ? -1.305 7.011 24.945 1.00 77.56 191 ALA A N 1
ATOM 1498 C CA . ALA A 1 191 ? -1.689 6.173 23.816 1.00 77.56 191 ALA A CA 1
ATOM 1499 C C . ALA A 1 191 ? -0.603 6.116 22.731 1.00 77.56 191 ALA A C 1
ATOM 1501 O O . ALA A 1 191 ? -0.425 5.077 22.096 1.00 77.56 191 ALA A O 1
ATOM 1502 N N . LYS A 1 192 ? 0.185 7.185 22.542 1.00 83.12 192 LYS A N 1
ATOM 1503 C CA . LYS A 1 192 ? 1.249 7.234 21.515 1.00 83.12 192 LYS A CA 1
ATOM 1504 C C . LYS A 1 192 ? 2.277 6.119 21.670 1.00 83.12 192 LYS A C 1
ATOM 1506 O O . LYS A 1 192 ? 2.588 5.431 20.701 1.00 83.12 192 LYS A O 1
ATOM 1511 N N . SER A 1 193 ? 2.780 5.916 22.889 1.00 83.19 193 SER A N 1
ATOM 1512 C CA . SER A 1 193 ? 3.800 4.894 23.165 1.00 83.19 193 SER A CA 1
ATOM 1513 C C . SER A 1 193 ? 3.301 3.476 22.852 1.00 83.19 193 SER A C 1
ATOM 1515 O O . SER A 1 193 ? 4.034 2.650 22.300 1.00 83.19 193 SER A O 1
ATOM 1517 N N . PHE A 1 194 ? 2.022 3.232 23.136 1.00 82.19 194 PHE A N 1
ATOM 1518 C CA . PHE A 1 194 ? 1.325 1.987 22.860 1.00 82.19 194 PHE A CA 1
ATOM 1519 C C . PHE A 1 194 ? 1.072 1.794 21.361 1.00 82.19 194 PHE A C 1
ATOM 1521 O O . PHE A 1 194 ? 1.425 0.756 20.802 1.00 82.19 194 PHE A O 1
ATOM 1528 N N . ILE A 1 195 ? 0.566 2.819 20.678 1.00 85.00 195 ILE A N 1
ATOM 1529 C CA . ILE A 1 195 ? 0.364 2.833 19.226 1.00 85.00 195 ILE A CA 1
ATOM 1530 C C . ILE A 1 195 ? 1.675 2.566 18.480 1.00 85.00 195 ILE A C 1
ATOM 1532 O O . ILE A 1 195 ? 1.712 1.759 17.552 1.00 85.00 195 ILE A O 1
ATOM 1536 N N . ASP A 1 196 ? 2.772 3.192 18.898 1.00 85.31 196 ASP A N 1
ATOM 1537 C CA . ASP A 1 196 ? 4.078 2.965 18.283 1.00 85.31 196 ASP A CA 1
ATOM 1538 C C . ASP A 1 196 ? 4.612 1.555 18.554 1.00 85.31 196 ASP A C 1
ATOM 1540 O O . ASP A 1 196 ? 5.312 0.989 17.713 1.00 85.31 196 ASP A O 1
ATOM 1544 N N . SER A 1 197 ? 4.255 0.946 19.690 1.00 82.94 197 SER A N 1
ATOM 1545 C CA . SER A 1 197 ? 4.551 -0.466 19.942 1.00 82.94 197 SER A CA 1
ATOM 1546 C C . SER A 1 197 ? 3.797 -1.394 18.986 1.00 82.94 197 SER A C 1
ATOM 1548 O O . SER A 1 197 ? 4.410 -2.313 18.446 1.00 82.94 197 SER A O 1
ATOM 1550 N N . MET A 1 198 ? 2.530 -1.091 18.689 1.00 80.62 198 MET A N 1
ATOM 1551 C CA . MET A 1 198 ? 1.710 -1.867 17.757 1.00 80.62 198 MET A CA 1
ATOM 1552 C C . MET A 1 198 ? 2.220 -1.772 16.312 1.00 80.62 198 MET A C 1
ATOM 1554 O O . MET A 1 198 ? 2.264 -2.782 15.622 1.00 80.62 198 MET A O 1
ATOM 1558 N N . LYS A 1 199 ? 2.692 -0.599 15.860 1.00 80.75 199 LYS A N 1
ATOM 1559 C CA . LYS A 1 199 ? 3.257 -0.431 14.501 1.00 80.75 199 LYS A CA 1
ATOM 1560 C C . LYS A 1 199 ? 4.532 -1.246 14.260 1.00 80.75 199 LYS A C 1
ATOM 1562 O O . LYS A 1 199 ? 4.829 -1.621 13.130 1.00 80.75 199 LYS A O 1
ATOM 1567 N N . ARG A 1 200 ? 5.335 -1.471 15.307 1.00 69.50 200 ARG A N 1
ATOM 1568 C CA . ARG A 1 200 ? 6.626 -2.180 15.202 1.00 69.50 200 ARG A CA 1
ATOM 1569 C C . ARG A 1 200 ? 6.469 -3.682 14.990 1.00 69.50 200 ARG A C 1
ATOM 1571 O O . ARG A 1 200 ? 7.418 -4.332 14.558 1.00 69.50 200 ARG A O 1
ATOM 1578 N N . LEU A 1 201 ? 5.297 -4.228 15.291 1.00 57.00 201 LEU A N 1
ATOM 1579 C CA . LEU A 1 201 ? 4.978 -5.625 15.061 1.00 57.00 201 LEU A CA 1
ATOM 1580 C C . LEU A 1 201 ? 4.410 -5.715 13.640 1.00 57.00 201 LEU A C 1
ATOM 1582 O O . LEU A 1 201 ? 3.386 -5.127 13.321 1.00 57.00 201 LEU A O 1
ATOM 1586 N N . SER A 1 202 ? 5.109 -6.408 12.741 1.00 48.69 202 SER A N 1
ATOM 1587 C CA . SER A 1 202 ? 4.769 -6.529 11.311 1.00 48.69 202 SER A CA 1
ATOM 1588 C C . SER A 1 202 ? 3.512 -7.372 11.026 1.00 48.69 202 SER A C 1
ATOM 1590 O O . SER A 1 202 ? 3.288 -7.803 9.894 1.00 48.69 202 SER A O 1
ATOM 1592 N N . ALA A 1 203 ? 2.686 -7.606 12.046 1.00 45.12 203 ALA A N 1
ATOM 1593 C CA . ALA A 1 203 ? 1.428 -8.328 11.993 1.00 45.12 203 ALA A CA 1
ATOM 1594 C C . ALA A 1 203 ? 0.281 -7.375 12.351 1.00 45.12 203 ALA A C 1
ATOM 1596 O O . ALA A 1 203 ? 0.437 -6.489 13.186 1.00 45.12 203 ALA A O 1
ATOM 1597 N N . VAL A 1 204 ? -0.882 -7.570 11.725 1.00 43.75 204 VAL A N 1
ATOM 1598 C CA . VAL A 1 204 ? -2.129 -6.926 12.157 1.00 43.75 204 VAL A CA 1
ATOM 1599 C C . VAL A 1 204 ? -2.359 -7.323 13.612 1.00 43.75 204 VAL A C 1
ATOM 1601 O O . VAL A 1 204 ? -2.539 -8.506 13.901 1.00 43.75 204 VAL A O 1
ATOM 1604 N N . GLN A 1 205 ? -2.293 -6.356 14.523 1.00 49.62 205 GLN A N 1
ATOM 1605 C CA . GLN A 1 205 ? -2.443 -6.602 15.949 1.00 49.62 205 GLN A CA 1
ATOM 1606 C C . GLN A 1 205 ? -3.724 -5.959 16.466 1.00 49.62 205 GLN A C 1
ATOM 1608 O O . GLN A 1 205 ? -4.009 -4.790 16.211 1.00 49.62 205 GLN A O 1
ATOM 1613 N N . PHE A 1 206 ? -4.482 -6.760 17.204 1.00 44.44 206 PHE A N 1
ATOM 1614 C CA . PHE A 1 206 ? -5.656 -6.348 17.954 1.00 44.44 206 PHE A CA 1
ATOM 1615 C C . PHE A 1 206 ? -5.177 -5.933 19.337 1.00 44.44 206 PHE A C 1
ATOM 1617 O O . PHE A 1 206 ? -4.518 -6.730 20.007 1.00 44.44 206 PHE A O 1
ATOM 1624 N N . SER A 1 207 ? -5.484 -4.713 19.769 1.00 48.25 207 SER A N 1
ATOM 1625 C CA . SER A 1 207 ? -5.240 -4.352 21.161 1.00 48.25 207 SER A CA 1
ATOM 1626 C C . SER A 1 207 ? -6.358 -3.482 21.719 1.00 48.25 207 SER A C 1
ATOM 1628 O O . SER A 1 207 ? -6.895 -2.615 21.033 1.00 48.25 207 SER A O 1
ATOM 1630 N N . PHE A 1 208 ? -6.684 -3.737 22.982 1.00 42.56 208 PHE A N 1
ATOM 1631 C CA . PHE A 1 208 ? -7.635 -2.976 23.783 1.00 42.56 208 PHE A CA 1
ATOM 1632 C C . PHE A 1 208 ? -6.900 -1.822 24.450 1.00 42.56 208 PHE A C 1
ATOM 1634 O O . PHE A 1 208 ? -5.838 -2.037 25.039 1.00 42.56 208 PHE A O 1
ATOM 1641 N N . LEU A 1 209 ? -7.450 -0.613 24.373 1.00 42.34 209 LEU A N 1
ATOM 1642 C CA . LEU A 1 209 ? -6.942 0.513 25.145 1.00 42.34 209 LEU A CA 1
ATOM 1643 C C . LEU A 1 209 ? -7.837 0.666 26.376 1.00 42.34 209 LEU A C 1
ATOM 1645 O O . LEU A 1 209 ? -9.017 0.991 26.282 1.00 42.34 209 LEU A O 1
ATOM 1649 N N . LEU A 1 210 ? -7.266 0.327 27.532 1.00 42.06 210 LEU A N 1
ATOM 1650 C CA . LEU A 1 210 ? -7.865 0.552 28.840 1.00 42.06 210 LEU A CA 1
ATOM 1651 C C . LEU A 1 210 ? -7.580 1.994 29.272 1.00 42.06 210 LEU A C 1
ATOM 1653 O O . LEU A 1 210 ? -6.444 2.452 29.164 1.00 42.06 210 LEU A O 1
ATOM 1657 N N . HIS A 1 211 ? -8.603 2.610 29.865 1.00 34.00 211 HIS A N 1
ATOM 1658 C CA . HIS A 1 211 ? -8.609 3.865 30.624 1.00 34.00 211 HIS A CA 1
ATOM 1659 C C . HIS A 1 211 ? -8.896 5.166 29.855 1.00 34.00 211 HIS A C 1
ATOM 1661 O O . HIS A 1 211 ? -7.996 5.846 29.368 1.00 34.00 211 HIS A O 1
ATOM 1667 N N . CYS A 1 212 ? -10.169 5.572 29.896 1.00 31.84 212 CYS A N 1
ATOM 1668 C CA . CYS A 1 212 ? -10.566 6.973 29.849 1.00 31.84 212 CYS A CA 1
ATOM 1669 C C . CYS A 1 212 ? -10.672 7.465 31.305 1.00 31.84 212 CYS A C 1
ATOM 1671 O O . CYS A 1 212 ? -11.637 7.145 31.998 1.00 31.84 212 CYS A O 1
ATOM 1673 N N . SER A 1 213 ? -9.657 8.174 31.804 1.00 31.12 213 SER A N 1
ATOM 1674 C CA . SER A 1 213 ? -9.789 8.908 33.067 1.00 31.12 213 SER A CA 1
ATOM 1675 C C . SER A 1 213 ? -10.584 10.180 32.792 1.00 31.12 213 SER A C 1
ATOM 1677 O O . SER A 1 213 ? -10.177 10.981 31.952 1.00 31.12 213 SER A O 1
ATOM 1679 N N . SER A 1 214 ? -11.720 10.313 33.475 1.00 35.31 214 SER A N 1
ATOM 1680 C CA . SER A 1 214 ? -12.576 11.507 33.546 1.00 35.31 214 SER A CA 1
ATOM 1681 C C . SER A 1 214 ? -11.825 12.786 33.895 1.00 35.31 214 SER A C 1
ATOM 1683 O O . SER A 1 214 ? -10.959 12.692 34.798 1.00 35.31 214 SER A O 1
#

Foldseek 3Di:
DDDDDDDDDDDDDQDDPPVVVVVLVVVLVPDPDPVVSLVVVQCVLCVVVDDCVSDDGDHHDDDDDDPVCVVCVVVVVVCRVVSDDDDPDWDAWAKDDWFADLPPLPAIWIWGKTFDADPVGTDGIDIDIDQLLVVCVVQVVPCPDPFWHWWWAALVQWTPDDPPDDGRNPPSDPGTDDTHHCCVVVVDPVVVVVSNVCSVPNDGDIDIDDDDDD

Organism: Mytilus coruscus (NCBI:txid42192)

Secondary structure (DSSP, 8-state):
-PPP---------SSS-HHHHHHHHHHHHH-S-HHHHHHHHHHHHTTTT--GGG-S----------TTTGGGHHHHHHGGGGGS---SS-PPPEEPPPEE-TTT---EEEEEEEEEEETTEEEEEEEEEEEHHHHHHHHHTT--STT-EEEEE-TT-EEEE-TTS--TTS---SS----EEGGGT---HHHHHHHHHHHHSSS-EEEEE-----